Protein AF-A0A9W8AGY9-F1 (afdb_monomer_lite)

Organism: NCBI:txid1520584

Foldseek 3Di:
DVVVVVVLVVLVVVLVVVVPPPDPDPDDDDDDDDDDDDDDDDDPPPDDDPPPDDDDDDPDPFDQDPVRDTPVVVVVVVVVVVVVPPPDDDDDDDDDDDDDPDPPPPQQPDAAEEEEEADLVVLVVVLVVCQVDPCQQVFFEQEADALLLQPPPCVLNVVVDRVSSVVQQVVLVDPPDDPVSHDQQACPDVVLLVVLLSNSRSGSDGSVVLSVSSVVSSHRSNVSSLVNPSSHNYYYYYLLCVPDPVSCVVSVNDPPNYHYHYPPCVCNVVVNCVNPDDDDALVNLVVVLVVLVVVCVVCVVPDDPVRNVVSVQSNLQSVLVNVCVVVVNPDDRDSDDDPPPPPPDD

Sequence (346 aa):
MRERQQQRRDRVEEWETRRRAKRSRNTGVRTHPAIGDAVVSGADDEFLLDPYECDLDSEQQGSIGEDGYSATVRSLLQSLESDTSNQTSFGSPPSTDNPTILDAETEPSRTTVYFASRTHSQLSQLIHEVRKTAYSEHTSVTPLGSRNTLCIHDPVRSLGNIQRINETCLDMQKSGLAANKRCPYFPNDPAALQNFQDHALAEVRDIEDMVQLGRQLHICPYYGSRSTLTESQWVTLPYNLLLQKSARESLGIRLRGNIVIIDEAHNLVDTLSQIYSCTVHLDHVNKAFSQLTAYFQKYKNRLSGGNVIYIRQLLSLLTALRKYLNSGGNRRISLTPSANDTEESS

Structure (mmCIF, N/CA/C/O backbone):
data_AF-A0A9W8AGY9-F1
#
_entry.id   AF-A0A9W8AGY9-F1
#
loop_
_atom_site.group_PDB
_atom_site.id
_atom_site.type_symbol
_atom_site.label_atom_id
_atom_site.label_alt_id
_atom_site.label_comp_id
_atom_site.label_asym_id
_atom_site.label_entity_id
_atom_site.label_seq_id
_atom_site.pdbx_PDB_ins_code
_atom_site.Cartn_x
_atom_site.Cartn_y
_atom_site.Cartn_z
_atom_site.occupancy
_atom_site.B_iso_or_equiv
_atom_site.auth_seq_id
_atom_site.auth_comp_id
_atom_site.auth_asym_id
_atom_site.auth_atom_id
_atom_site.pdbx_PDB_model_num
ATOM 1 N N . MET A 1 1 ? 4.685 9.968 -24.773 1.00 45.34 1 MET A N 1
ATOM 2 C CA . MET A 1 1 ? 4.463 8.559 -25.200 1.00 45.34 1 MET A CA 1
ATOM 3 C C . MET A 1 1 ? 5.344 8.075 -26.359 1.00 45.34 1 MET A C 1
ATOM 5 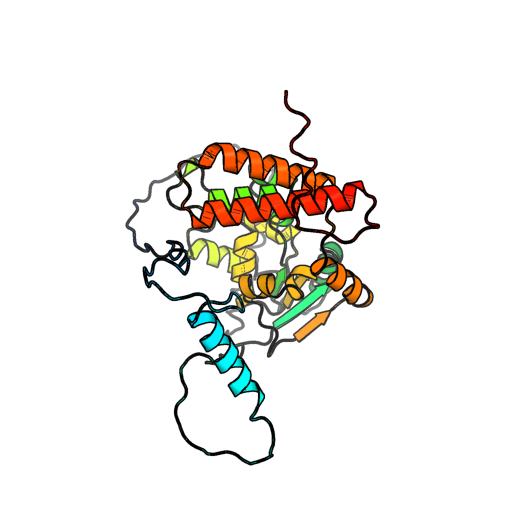O O . MET A 1 1 ? 5.346 6.880 -26.624 1.00 45.34 1 MET A O 1
ATOM 9 N N . ARG A 1 2 ? 6.091 8.937 -27.064 1.00 37.69 2 ARG A N 1
ATOM 10 C CA . ARG A 1 2 ? 6.873 8.570 -28.263 1.00 37.69 2 ARG A CA 1
ATOM 11 C C . ARG A 1 2 ? 8.377 8.641 -27.941 1.00 37.69 2 ARG A C 1
ATOM 13 O O . ARG A 1 2 ? 8.751 9.556 -27.218 1.00 37.69 2 ARG A O 1
ATOM 20 N N . GLU A 1 3 ? 9.236 7.726 -28.377 1.00 39.34 3 GLU A N 1
ATOM 21 C CA . GLU A 1 3 ? 9.005 6.315 -28.743 1.00 39.34 3 GLU A CA 1
ATOM 22 C C . GLU A 1 3 ? 8.961 5.471 -27.452 1.00 39.34 3 GLU A C 1
ATOM 24 O O . GLU A 1 3 ? 9.992 5.137 -26.885 1.00 39.34 3 GLU A O 1
ATOM 29 N N . ARG A 1 4 ? 7.775 5.291 -26.856 1.00 52.50 4 ARG A N 1
ATOM 30 C CA . ARG A 1 4 ? 7.595 4.931 -25.427 1.00 52.50 4 ARG A CA 1
ATOM 31 C C . ARG A 1 4 ? 8.564 5.674 -24.476 1.00 52.50 4 ARG A C 1
ATOM 33 O O . ARG A 1 4 ? 9.138 5.104 -23.563 1.00 52.50 4 ARG A O 1
ATOM 40 N N . GLN A 1 5 ? 8.692 6.985 -24.724 1.00 56.03 5 GLN A N 1
ATOM 41 C CA . GLN A 1 5 ? 9.623 7.941 -24.093 1.00 56.03 5 GLN A CA 1
ATOM 42 C C . GLN A 1 5 ? 11.124 7.654 -24.353 1.00 56.03 5 GLN A C 1
ATOM 44 O O . GLN A 1 5 ? 11.952 8.018 -23.535 1.00 56.03 5 GLN A O 1
ATOM 49 N N . GLN A 1 6 ? 11.482 7.039 -25.486 1.00 45.75 6 GLN A N 1
ATOM 50 C CA . GLN A 1 6 ? 12.828 6.847 -26.077 1.00 45.75 6 GLN A CA 1
ATOM 51 C C . GLN A 1 6 ? 13.920 6.112 -25.259 1.00 45.75 6 GLN A C 1
ATOM 53 O O . GLN A 1 6 ? 14.981 6.667 -25.016 1.00 45.75 6 GLN A O 1
ATOM 58 N N . GLN A 1 7 ? 13.744 4.884 -24.772 1.00 51.25 7 GLN A N 1
ATOM 59 C CA . GLN A 1 7 ? 12.509 4.111 -24.597 1.00 51.25 7 GLN A CA 1
ATOM 60 C C . GLN A 1 7 ? 12.103 4.101 -23.110 1.00 51.25 7 GLN A C 1
ATOM 62 O O . GLN A 1 7 ? 11.868 3.035 -22.540 1.00 51.25 7 GLN A O 1
ATOM 67 N N . ARG A 1 8 ? 12.050 5.304 -22.499 1.00 55.44 8 ARG A N 1
ATOM 68 C CA . ARG A 1 8 ? 12.092 5.611 -21.050 1.00 55.44 8 ARG A CA 1
ATOM 69 C C . ARG A 1 8 ? 13.563 5.641 -20.617 1.00 55.44 8 ARG A C 1
ATOM 71 O O . ARG A 1 8 ? 14.167 4.597 -20.404 1.00 55.44 8 ARG A O 1
ATOM 78 N N . ARG A 1 9 ? 14.181 6.823 -20.765 1.00 44.25 9 ARG A N 1
ATOM 79 C CA . ARG A 1 9 ? 15.199 7.022 -21.825 1.00 44.25 9 ARG A CA 1
ATOM 80 C C . ARG A 1 9 ? 16.413 6.099 -21.749 1.00 44.25 9 ARG A C 1
ATOM 82 O O . ARG A 1 9 ? 17.088 6.048 -20.729 1.00 44.25 9 ARG A O 1
ATOM 89 N N . ASP A 1 10 ? 16.587 5.314 -22.815 1.00 48.69 10 ASP A N 1
ATOM 90 C CA . ASP A 1 10 ? 17.485 4.152 -22.945 1.00 48.69 10 ASP A CA 1
ATOM 91 C C . ASP A 1 10 ? 17.658 3.312 -21.661 1.00 48.69 10 ASP A C 1
ATOM 93 O O . ASP A 1 10 ? 18.726 2.813 -21.306 1.00 48.69 10 ASP A O 1
ATOM 97 N N . ARG A 1 11 ? 16.521 3.135 -20.972 1.00 61.09 11 ARG A N 1
ATOM 98 C CA . ARG A 1 11 ? 16.325 2.469 -19.675 1.00 61.09 11 ARG A CA 1
ATOM 99 C C . ARG A 1 11 ? 17.200 3.062 -18.577 1.00 61.09 11 ARG A C 1
ATOM 101 O O . ARG A 1 11 ? 17.940 2.360 -17.893 1.00 61.09 11 ARG A O 1
ATOM 108 N N . VAL A 1 12 ? 17.051 4.380 -18.431 1.00 41.84 12 VAL A N 1
ATOM 109 C CA . VAL A 1 12 ? 17.848 5.292 -17.593 1.00 41.84 12 VAL A CA 1
ATOM 110 C C . VAL A 1 12 ? 19.334 5.104 -17.893 1.00 41.84 12 VAL A C 1
ATOM 112 O O . VAL A 1 12 ? 20.109 4.643 -17.059 1.00 41.84 12 VAL A O 1
ATOM 115 N N . GLU A 1 13 ? 19.641 5.333 -19.174 1.00 41.16 13 GLU A N 1
ATOM 116 C CA . GLU A 1 13 ? 20.822 4.899 -19.933 1.00 41.16 13 GLU A CA 1
ATOM 117 C C . GLU A 1 13 ? 21.600 3.726 -19.303 1.00 41.16 13 GLU A C 1
ATOM 119 O O . GLU A 1 13 ? 22.680 3.829 -18.704 1.00 41.16 13 GLU A O 1
ATOM 124 N N . GLU A 1 14 ? 20.957 2.567 -19.457 1.00 43.44 14 GLU A N 1
ATOM 125 C CA . GLU A 1 14 ? 21.353 1.245 -18.984 1.00 43.44 14 GLU A CA 1
ATOM 126 C C . GLU A 1 14 ? 21.419 1.101 -17.447 1.00 43.44 14 GLU A C 1
ATOM 128 O O . GLU A 1 14 ? 22.345 0.501 -16.898 1.00 43.44 14 GLU A O 1
ATOM 133 N N . TRP A 1 15 ? 20.427 1.666 -16.749 1.00 39.22 15 TRP A N 1
ATOM 134 C CA . TRP A 1 15 ? 20.362 1.837 -15.290 1.00 39.22 15 TRP A CA 1
ATOM 135 C C . TRP A 1 15 ? 21.698 2.367 -14.739 1.00 39.22 15 TRP A C 1
ATOM 137 O O . TRP A 1 15 ? 22.382 1.768 -13.897 1.00 39.22 15 TRP A O 1
ATOM 147 N N . GLU A 1 16 ? 22.092 3.477 -15.363 1.00 41.12 16 GLU A N 1
ATOM 148 C CA . GLU A 1 16 ? 23.398 4.128 -15.343 1.00 41.12 16 GLU A CA 1
ATOM 149 C C . GLU A 1 16 ? 24.558 3.147 -15.524 1.00 41.12 16 GLU A C 1
ATOM 151 O O . GLU A 1 16 ? 25.423 2.948 -14.659 1.00 41.12 16 GLU A O 1
ATOM 156 N N . THR A 1 17 ? 24.530 2.494 -16.690 1.00 36.91 17 THR A N 1
ATOM 157 C CA . THR A 1 17 ? 25.481 1.462 -17.136 1.00 36.91 17 THR A CA 1
ATOM 158 C C . THR A 1 17 ? 25.782 0.452 -16.026 1.00 36.91 17 THR A C 1
ATOM 160 O O . THR A 1 17 ? 26.928 0.205 -15.631 1.00 36.91 17 THR A O 1
ATOM 163 N N . ARG A 1 18 ? 24.685 -0.087 -15.479 1.00 42.81 18 ARG A N 1
ATOM 164 C CA . ARG A 1 18 ? 24.592 -1.053 -14.380 1.00 42.81 18 ARG A CA 1
ATOM 165 C C . ARG A 1 18 ? 25.375 -0.612 -13.155 1.00 42.81 18 ARG A C 1
ATOM 167 O O . ARG A 1 18 ? 26.221 -1.344 -12.624 1.00 42.81 18 ARG A O 1
ATOM 174 N N . ARG A 1 19 ? 25.051 0.608 -12.711 1.00 32.72 19 ARG A N 1
ATOM 175 C CA . ARG A 1 19 ? 25.610 1.264 -11.522 1.00 32.72 19 ARG A CA 1
ATOM 176 C C . ARG A 1 19 ? 27.141 1.181 -11.548 1.00 32.72 19 ARG A C 1
ATOM 178 O O . ARG A 1 19 ? 27.771 0.598 -10.658 1.00 32.72 19 ARG A O 1
ATOM 185 N N . ARG A 1 20 ? 27.667 1.641 -12.696 1.00 36.75 20 ARG A N 1
ATOM 186 C CA . ARG A 1 20 ? 28.992 1.389 -13.300 1.00 36.75 20 ARG A CA 1
ATOM 187 C C . ARG A 1 20 ? 29.904 0.458 -12.497 1.00 36.75 20 ARG A C 1
ATOM 189 O O . ARG A 1 20 ? 30.718 0.860 -11.667 1.00 36.75 20 ARG A O 1
ATOM 196 N N . ALA A 1 21 ? 29.760 -0.828 -12.821 1.00 40.19 21 ALA A N 1
ATOM 197 C CA . ALA A 1 21 ? 30.593 -1.942 -12.371 1.00 40.19 21 ALA A CA 1
ATOM 198 C C . ALA A 1 21 ? 30.570 -2.247 -10.858 1.00 40.19 21 ALA A C 1
ATOM 200 O O . ALA A 1 21 ? 31.557 -2.755 -10.329 1.00 40.19 21 ALA A O 1
ATOM 201 N N . LYS A 1 22 ? 29.444 -2.011 -10.158 1.00 37.94 22 LYS A N 1
ATOM 202 C CA . LYS A 1 22 ? 29.164 -2.544 -8.797 1.00 37.94 22 LYS A CA 1
ATOM 203 C C . LYS A 1 22 ? 30.274 -2.295 -7.751 1.00 37.94 22 LYS A C 1
ATOM 205 O O . LYS A 1 22 ? 30.419 -3.086 -6.820 1.00 37.94 22 LYS A O 1
ATOM 210 N N . ARG A 1 23 ? 31.021 -1.188 -7.868 1.00 33.22 23 ARG A N 1
ATOM 211 C CA . ARG A 1 23 ? 32.374 -1.004 -7.297 1.00 33.22 23 ARG A CA 1
ATOM 212 C C . ARG A 1 23 ? 33.405 -1.904 -7.996 1.00 33.22 23 ARG A C 1
ATOM 214 O O . ARG A 1 23 ? 33.639 -3.047 -7.601 1.00 33.22 23 ARG A O 1
ATOM 221 N N . SER A 1 24 ? 34.125 -1.346 -8.964 1.00 31.64 24 SER A N 1
ATOM 222 C CA . SER A 1 24 ? 35.402 -1.938 -9.361 1.00 31.64 24 SER A CA 1
ATOM 223 C C . SER A 1 24 ? 36.407 -1.729 -8.220 1.00 31.64 24 SER A C 1
ATOM 225 O O . SER A 1 24 ? 36.839 -0.604 -7.987 1.00 31.64 24 SER A O 1
ATOM 227 N N . ARG A 1 25 ? 36.769 -2.824 -7.528 1.00 39.56 25 ARG A N 1
ATOM 228 C CA . ARG A 1 25 ? 37.661 -2.916 -6.344 1.00 39.56 25 ARG A CA 1
ATOM 229 C C . ARG A 1 25 ? 37.036 -2.445 -5.016 1.00 39.56 25 ARG A C 1
ATOM 231 O O . ARG A 1 25 ? 36.618 -1.306 -4.854 1.00 39.56 25 ARG A O 1
ATOM 238 N N . ASN A 1 26 ? 37.055 -3.317 -4.003 1.00 41.97 26 ASN A N 1
ATOM 239 C CA . ASN A 1 26 ? 36.536 -3.059 -2.647 1.00 41.97 26 ASN A CA 1
ATOM 240 C C . ASN A 1 26 ? 37.528 -2.262 -1.757 1.00 41.97 26 ASN A C 1
ATOM 242 O O . ASN A 1 26 ? 37.631 -2.509 -0.558 1.00 41.97 26 ASN A O 1
ATOM 246 N N . THR A 1 27 ? 38.318 -1.362 -2.351 1.00 45.88 27 THR A N 1
ATOM 247 C CA . THR A 1 27 ? 39.518 -0.755 -1.746 1.00 45.88 27 THR A CA 1
ATOM 248 C C . THR A 1 27 ? 39.588 0.747 -2.023 1.00 45.88 27 THR A C 1
ATOM 250 O O . THR A 1 27 ? 39.667 1.124 -3.190 1.00 45.88 27 THR A O 1
ATOM 253 N N . GLY A 1 28 ? 39.669 1.586 -0.980 1.00 43.72 28 GLY A N 1
ATOM 254 C CA . GLY A 1 28 ? 40.150 2.970 -1.141 1.00 43.72 28 GLY A CA 1
ATOM 255 C C . GLY A 1 28 ? 39.414 4.088 -0.392 1.00 43.72 28 GLY A C 1
ATOM 256 O O . GLY A 1 28 ? 38.937 5.004 -1.042 1.00 43.72 28 GLY A O 1
ATOM 257 N N . VAL A 1 29 ? 39.455 4.068 0.949 1.00 40.50 29 VAL A N 1
ATOM 258 C CA . VAL A 1 29 ? 39.377 5.261 1.838 1.00 40.50 29 VAL A CA 1
ATOM 259 C C . VAL A 1 29 ? 38.027 6.020 1.938 1.00 40.50 29 VAL A C 1
ATOM 261 O O . VAL A 1 29 ? 37.259 6.162 0.997 1.00 40.50 29 VAL A O 1
ATOM 264 N N . ARG A 1 30 ? 37.728 6.496 3.159 1.00 45.88 30 ARG A N 1
ATOM 265 C CA . ARG A 1 30 ? 36.576 7.346 3.524 1.00 45.88 30 ARG A CA 1
ATOM 266 C C . ARG A 1 30 ? 36.887 8.833 3.312 1.00 45.88 30 ARG A C 1
ATOM 268 O O . ARG A 1 30 ? 37.948 9.246 3.766 1.00 45.88 30 ARG A O 1
ATOM 275 N N . THR A 1 31 ? 35.891 9.631 2.914 1.00 32.81 31 THR A N 1
ATOM 276 C CA . THR A 1 31 ? 35.682 11.016 3.409 1.00 32.81 31 THR A CA 1
ATOM 277 C C . THR A 1 31 ? 34.251 11.514 3.129 1.00 32.81 31 THR A C 1
ATOM 279 O O . THR A 1 31 ? 33.724 11.314 2.041 1.00 32.81 31 THR A O 1
ATOM 282 N N . HIS A 1 32 ? 33.638 12.185 4.113 1.00 38.16 32 HIS A N 1
ATOM 283 C CA . HIS A 1 32 ? 32.569 13.191 3.925 1.00 38.16 32 HIS A CA 1
ATOM 284 C C . HIS A 1 32 ? 33.252 14.554 3.618 1.00 38.16 32 HIS A C 1
ATOM 286 O O . HIS A 1 32 ? 34.419 14.686 4.003 1.00 38.16 32 HIS A O 1
ATOM 292 N N . PRO A 1 33 ? 32.634 15.547 2.934 1.00 40.22 33 PRO A N 1
ATOM 293 C CA . PRO A 1 33 ? 31.452 16.310 3.394 1.00 40.22 33 PRO A CA 1
ATOM 294 C C . PRO A 1 33 ? 30.400 16.471 2.253 1.00 40.22 33 PRO A C 1
ATOM 296 O O . PRO A 1 33 ? 30.472 15.716 1.291 1.00 40.22 33 PRO A O 1
ATOM 299 N N . ALA A 1 34 ? 29.371 17.335 2.260 1.00 27.28 34 ALA A N 1
ATOM 300 C CA . ALA A 1 34 ? 28.911 18.389 3.184 1.00 27.28 34 ALA A CA 1
ATOM 301 C C . ALA A 1 34 ? 27.356 18.483 3.185 1.00 27.28 34 ALA A C 1
ATOM 303 O O . ALA A 1 34 ? 26.687 17.588 2.674 1.00 27.28 34 ALA A O 1
ATOM 304 N N . ILE A 1 35 ? 26.790 19.577 3.716 1.00 29.73 35 ILE A N 1
ATOM 305 C CA . ILE A 1 35 ? 25.408 20.051 3.479 1.00 29.73 35 ILE A CA 1
ATOM 306 C C . ILE A 1 35 ? 25.506 21.527 3.058 1.00 29.73 35 ILE A C 1
ATOM 308 O O . ILE A 1 35 ? 26.331 22.251 3.614 1.00 29.73 35 ILE A O 1
ATOM 312 N N . GLY A 1 36 ? 24.702 21.959 2.082 1.00 26.95 36 GLY A N 1
ATOM 313 C CA . GLY A 1 36 ? 24.577 23.363 1.674 1.00 26.95 36 GLY A CA 1
ATOM 314 C C . GLY A 1 36 ? 23.162 23.882 1.929 1.00 26.95 36 GLY A C 1
ATOM 315 O O . GLY A 1 36 ? 22.196 23.189 1.615 1.00 26.95 36 GLY A O 1
ATOM 316 N N . ASP A 1 37 ? 23.053 25.078 2.505 1.00 29.95 37 ASP A N 1
ATOM 317 C CA . ASP A 1 37 ? 21.773 25.730 2.795 1.00 29.95 37 ASP A CA 1
ATOM 318 C C . ASP A 1 37 ? 21.079 26.236 1.522 1.00 29.95 37 ASP A C 1
ATOM 320 O O . ASP A 1 37 ? 21.718 26.787 0.623 1.00 29.95 37 ASP A O 1
ATOM 324 N N . ALA A 1 38 ? 19.749 26.126 1.489 1.00 28.34 38 ALA A N 1
ATOM 325 C CA . ALA A 1 38 ? 18.894 26.788 0.508 1.00 28.34 38 ALA A CA 1
ATOM 326 C C . ALA A 1 38 ? 17.749 27.512 1.231 1.00 28.34 38 ALA A C 1
ATOM 328 O O . ALA A 1 38 ? 17.073 26.943 2.090 1.00 28.34 38 ALA A O 1
ATOM 329 N N . VAL A 1 39 ? 17.565 28.791 0.901 1.00 25.08 39 VAL A N 1
ATOM 330 C CA . VAL A 1 39 ? 16.610 29.692 1.561 1.00 25.08 39 VAL A CA 1
ATOM 331 C C . VAL A 1 39 ? 15.188 29.421 1.069 1.00 25.08 39 VAL A C 1
ATOM 333 O O . VAL A 1 39 ? 14.954 29.262 -0.126 1.00 25.08 39 VAL A O 1
ATOM 336 N N . VAL A 1 40 ? 14.231 29.401 1.999 1.00 28.83 40 VAL A N 1
ATOM 337 C CA . VAL A 1 40 ? 12.802 29.240 1.701 1.00 28.83 40 VAL A CA 1
ATOM 338 C C . VAL A 1 40 ? 12.196 30.565 1.237 1.00 28.83 40 VAL A C 1
ATOM 340 O O . VAL A 1 40 ? 12.258 31.565 1.948 1.00 28.83 40 VAL A O 1
ATOM 343 N N . SER A 1 41 ? 11.509 30.527 0.100 1.00 25.52 41 SER A N 1
ATOM 344 C CA . SER A 1 41 ? 10.434 31.456 -0.263 1.00 25.52 41 SER A CA 1
ATOM 345 C C . SER A 1 41 ? 9.185 30.619 -0.517 1.00 25.52 41 SER A C 1
ATOM 347 O O . SER A 1 41 ? 9.262 29.646 -1.265 1.00 25.52 41 SER A O 1
ATOM 349 N N . GLY A 1 42 ? 8.082 30.938 0.155 1.00 26.50 42 GLY A N 1
ATOM 350 C CA . GLY A 1 42 ? 6.921 30.052 0.238 1.00 26.50 42 GLY A CA 1
ATOM 351 C C . GLY A 1 42 ? 5.724 30.488 -0.600 1.00 26.50 42 GLY A C 1
ATOM 352 O O . GLY A 1 42 ? 5.674 31.609 -1.101 1.00 26.50 42 GLY A O 1
ATOM 353 N N . ALA A 1 43 ? 4.750 29.587 -0.648 1.00 29.14 43 ALA A N 1
ATOM 354 C CA . ALA A 1 43 ? 3.318 29.842 -0.749 1.00 29.14 43 ALA A CA 1
ATOM 355 C C . ALA A 1 43 ? 2.589 28.609 -0.156 1.00 29.14 43 ALA A C 1
ATOM 357 O O . ALA A 1 43 ? 3.245 27.720 0.395 1.00 29.14 43 ALA A O 1
ATOM 358 N N . ASP A 1 44 ? 1.266 28.573 -0.303 1.00 29.91 44 ASP A N 1
ATOM 359 C CA . ASP A 1 44 ? 0.397 27.399 -0.128 1.00 29.91 44 ASP A CA 1
ATOM 360 C C . ASP A 1 44 ? -0.024 27.076 1.322 1.00 29.91 44 ASP A C 1
ATOM 362 O O . ASP A 1 44 ? 0.290 26.032 1.897 1.00 29.91 44 ASP A O 1
ATOM 366 N N . ASP A 1 45 ? -0.878 27.951 1.870 1.00 32.53 45 ASP A N 1
ATOM 367 C CA . ASP A 1 45 ? -1.758 27.704 3.031 1.00 32.53 45 ASP A CA 1
ATOM 368 C C . ASP A 1 45 ? -2.877 26.660 2.738 1.00 32.53 45 ASP A C 1
ATOM 370 O O . ASP A 1 45 ? -3.956 26.684 3.330 1.00 32.53 45 ASP A O 1
ATOM 374 N N . GLU A 1 46 ? -2.648 25.714 1.822 1.00 36.28 46 GLU A N 1
ATOM 375 C CA . GLU A 1 46 ? -3.668 24.817 1.248 1.00 36.28 46 GLU A CA 1
ATOM 376 C C . GLU A 1 46 ? -3.854 23.502 2.038 1.00 36.28 46 GLU A C 1
ATOM 378 O O . GLU A 1 46 ? -4.133 22.448 1.474 1.00 36.28 46 GLU A O 1
ATOM 383 N N . PHE A 1 47 ? -3.666 23.523 3.364 1.00 33.75 47 PHE A N 1
ATOM 384 C CA . PHE A 1 47 ? -3.968 22.358 4.216 1.00 33.75 47 PHE A CA 1
ATOM 385 C C . PHE A 1 47 ? -4.375 22.725 5.653 1.00 33.75 47 PHE A C 1
ATOM 387 O O . PHE A 1 47 ? -3.926 22.126 6.638 1.00 33.75 47 PHE A O 1
ATOM 394 N N . LEU A 1 48 ? -5.275 23.702 5.783 1.00 32.53 48 LEU A N 1
ATOM 395 C CA . LEU A 1 48 ? -6.175 23.746 6.934 1.00 32.53 48 LEU A CA 1
ATOM 396 C C . LEU A 1 48 ? -7.260 22.678 6.743 1.00 32.53 48 LEU A C 1
ATOM 398 O O . LEU A 1 48 ? -7.799 22.523 5.654 1.00 32.53 48 LEU A O 1
ATOM 402 N N . LEU A 1 49 ? -7.564 21.928 7.804 1.00 34.47 49 LEU A N 1
ATOM 403 C CA . LEU A 1 49 ? -8.781 21.118 7.830 1.00 34.47 49 LEU A CA 1
ATOM 404 C C . LEU A 1 49 ? -9.976 22.070 7.826 1.00 34.47 49 LEU A C 1
ATOM 406 O O . LEU A 1 49 ? -9.977 23.020 8.616 1.00 34.47 49 LEU A O 1
ATOM 410 N N . ASP A 1 50 ? -10.981 21.782 6.999 1.00 33.12 50 ASP A N 1
ATOM 411 C CA . ASP A 1 50 ? -12.254 22.496 7.052 1.00 33.12 50 ASP A CA 1
ATOM 412 C C . ASP A 1 50 ? -12.781 22.510 8.497 1.00 33.12 50 ASP A C 1
ATOM 414 O O . ASP A 1 50 ? -12.688 21.488 9.199 1.00 33.12 50 ASP A O 1
ATOM 418 N N . PRO A 1 51 ? -13.315 23.647 8.980 1.00 31.55 51 PRO A N 1
ATOM 419 C CA . PRO A 1 51 ? -14.019 23.682 10.248 1.00 31.55 51 PRO A CA 1
ATOM 420 C C . PRO A 1 51 ? -15.079 22.584 10.262 1.00 31.55 51 PRO A C 1
ATOM 422 O O . PRO A 1 51 ? -15.896 22.481 9.351 1.00 31.55 51 PRO A O 1
ATOM 425 N N . TYR A 1 52 ? -15.058 21.749 11.298 1.00 43.78 52 TYR A N 1
ATOM 426 C CA . TYR A 1 52 ? -16.102 20.756 11.504 1.00 43.78 52 TYR A CA 1
ATOM 427 C C . TYR A 1 52 ? -17.406 21.497 11.807 1.00 43.78 52 TYR A C 1
ATOM 429 O O . TYR A 1 52 ? -17.631 21.911 12.948 1.00 43.78 52 TYR A O 1
ATOM 437 N N . GLU A 1 53 ? -18.229 21.692 10.777 1.00 33.03 53 GLU A N 1
ATOM 438 C CA . GLU A 1 53 ? -19.584 22.216 10.900 1.00 33.03 53 GLU A CA 1
ATOM 439 C C . GLU A 1 53 ? -20.436 21.183 11.646 1.00 33.03 53 GLU A C 1
ATOM 441 O O . GLU A 1 53 ? -21.113 20.332 11.073 1.00 33.03 53 GLU A O 1
ATOM 446 N N . CYS A 1 54 ? -20.382 21.254 12.977 1.00 34.53 54 CYS A N 1
ATOM 447 C CA . CYS A 1 54 ? -21.526 20.867 13.779 1.00 34.53 54 CYS A CA 1
ATOM 448 C C . CYS A 1 54 ? -22.695 21.750 13.345 1.00 34.53 54 CYS A C 1
ATOM 450 O O . CYS A 1 54 ? -22.716 22.940 13.669 1.00 34.53 54 CYS A O 1
ATOM 452 N N . ASP A 1 55 ? -23.705 21.146 12.726 1.00 46.66 55 ASP A N 1
ATOM 453 C CA . ASP A 1 55 ? -25.066 21.637 12.896 1.00 46.66 55 ASP A CA 1
ATOM 454 C C . ASP A 1 55 ? -25.323 21.904 14.391 1.00 46.66 55 ASP A C 1
ATOM 456 O O . ASP A 1 55 ? -24.873 21.139 15.254 1.00 46.66 55 ASP A O 1
ATOM 460 N N . LEU A 1 56 ? -26.118 22.944 14.666 1.00 38.56 56 LEU A N 1
ATOM 461 C CA . LEU A 1 56 ? -26.504 23.458 15.991 1.00 38.56 56 LEU A CA 1
ATOM 462 C C . LEU A 1 56 ? -25.537 24.473 16.633 1.00 38.56 56 LEU A C 1
ATOM 464 O O . LEU A 1 56 ? -24.907 24.196 17.648 1.00 38.56 56 LEU A O 1
ATOM 468 N N . ASP A 1 57 ? -25.593 25.707 16.128 1.00 36.69 57 ASP A N 1
ATOM 469 C CA . ASP A 1 57 ? -25.903 26.874 16.973 1.00 36.69 57 ASP A CA 1
ATOM 470 C C . ASP A 1 57 ? -26.859 27.814 16.209 1.00 36.69 57 ASP A C 1
ATOM 472 O O . ASP A 1 57 ? -26.479 28.833 15.636 1.00 36.69 57 ASP A O 1
ATOM 476 N N . SER A 1 58 ? -28.143 27.443 16.173 1.00 32.97 58 SER A N 1
ATOM 477 C CA . SER A 1 58 ? -29.229 28.377 15.855 1.00 32.97 58 SER A CA 1
ATOM 478 C C . SER A 1 58 ? -30.231 28.392 17.005 1.00 32.97 58 SER A C 1
ATOM 480 O O . SER A 1 58 ? -30.975 27.437 17.232 1.00 32.97 58 SER A O 1
ATOM 482 N N . GLU A 1 59 ? -30.242 29.495 17.754 1.00 37.28 59 GLU A N 1
ATOM 483 C CA . GLU A 1 59 ? -31.235 29.762 18.793 1.00 37.28 59 GLU A CA 1
ATOM 484 C C . GLU A 1 59 ? -32.602 30.044 18.147 1.00 37.28 59 GLU A C 1
ATOM 486 O O . GLU A 1 59 ? -33.020 31.190 17.989 1.00 37.28 59 GLU A O 1
ATOM 491 N N . GLN A 1 60 ? -33.322 28.988 17.760 1.00 35.50 60 GLN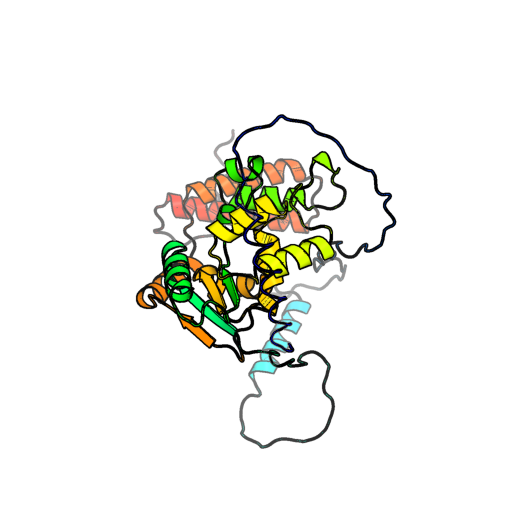 A N 1
ATOM 492 C CA . GLN A 1 60 ? -34.746 29.078 17.447 1.00 35.50 60 GLN A CA 1
ATOM 493 C C . GLN A 1 60 ? -35.568 28.191 18.375 1.00 35.50 60 GLN A C 1
ATOM 495 O O . GLN A 1 60 ? -35.442 26.969 18.428 1.00 35.50 60 GLN A O 1
ATOM 500 N N . GLN A 1 61 ? -36.443 28.864 19.116 1.00 39.78 61 GLN A N 1
ATOM 501 C CA . GLN A 1 61 ? -37.312 28.316 20.145 1.00 39.78 61 GLN A CA 1
ATOM 502 C C . GLN A 1 61 ? -38.497 27.568 19.498 1.00 39.78 61 GLN A C 1
ATOM 504 O O . GLN A 1 61 ? -39.629 28.042 19.489 1.00 39.78 61 GLN A O 1
ATOM 509 N N . GLY A 1 62 ? -38.218 26.409 18.894 1.00 39.84 62 GLY A N 1
ATOM 510 C CA . GLY A 1 62 ? -39.213 25.547 18.249 1.00 39.84 62 GLY A CA 1
ATOM 511 C C . GLY A 1 62 ? -39.835 24.542 19.221 1.00 39.84 62 GLY A C 1
ATOM 512 O O . GLY A 1 62 ? -39.119 23.824 19.918 1.00 39.84 62 GLY A O 1
ATOM 513 N N . SER A 1 63 ? -41.166 24.458 19.258 1.00 40.84 63 SER A N 1
ATOM 514 C CA . SER A 1 63 ? -41.877 23.487 20.095 1.00 40.84 63 SER A CA 1
ATOM 515 C C . SER A 1 63 ? -41.655 22.045 19.620 1.00 40.84 63 SER A C 1
ATOM 517 O O . SER A 1 63 ? -41.802 21.714 18.441 1.00 40.84 63 SER A O 1
ATOM 519 N N . ILE A 1 64 ? -41.328 21.164 20.565 1.00 43.66 64 ILE A N 1
ATOM 520 C CA . ILE A 1 64 ? -41.299 19.714 20.351 1.00 43.66 64 ILE A CA 1
ATOM 521 C C . ILE A 1 64 ? -42.752 19.214 20.395 1.00 43.66 64 ILE A C 1
ATOM 523 O O . ILE A 1 64 ? -43.470 19.507 21.350 1.00 43.66 64 ILE A O 1
ATOM 527 N N . GLY A 1 65 ? -43.193 18.498 19.357 1.00 49.88 65 GLY A N 1
ATOM 528 C CA . GLY A 1 65 ? -44.507 17.836 19.322 1.00 49.88 65 GLY A CA 1
ATOM 529 C C . GLY A 1 65 ? -44.527 16.528 20.122 1.00 49.88 65 GLY A C 1
ATOM 530 O O . GLY A 1 65 ? -43.473 16.027 20.512 1.00 49.88 65 GLY A O 1
ATOM 531 N N . GLU A 1 66 ? -45.715 15.963 20.363 1.00 46.34 66 GLU A N 1
ATOM 532 C CA . GLU A 1 66 ? -45.922 14.763 21.207 1.00 46.34 66 GLU A CA 1
ATOM 533 C C . GLU A 1 66 ? -45.132 13.516 20.756 1.00 46.34 66 GLU A C 1
ATOM 535 O O . GLU A 1 66 ? -44.854 12.625 21.553 1.00 46.34 66 GLU A O 1
ATOM 540 N N . ASP A 1 67 ? -44.731 13.481 19.488 1.00 51.16 67 ASP A N 1
ATOM 541 C CA . ASP A 1 67 ? -43.907 12.474 18.817 1.00 51.16 67 ASP A CA 1
ATOM 542 C C . ASP A 1 67 ? -42.384 12.643 19.040 1.00 51.16 67 ASP A C 1
ATOM 544 O O . ASP A 1 67 ? -41.598 11.804 18.607 1.00 51.16 67 ASP A O 1
ATOM 548 N N . GLY A 1 68 ? -41.940 13.701 19.728 1.00 48.56 68 GLY A N 1
ATOM 549 C CA . GLY A 1 68 ? -40.552 13.874 20.186 1.00 48.56 68 GLY A CA 1
ATOM 550 C C . GLY A 1 68 ? -39.551 14.418 19.156 1.00 48.56 68 GLY A C 1
ATOM 551 O O . GLY A 1 68 ? -38.406 14.697 19.513 1.00 48.56 68 GLY A O 1
ATOM 552 N N . TYR A 1 69 ? -39.959 14.619 17.900 1.00 61.94 69 TYR A N 1
ATOM 553 C CA . TYR A 1 69 ? -39.105 15.171 16.839 1.00 61.94 69 TYR A CA 1
ATOM 554 C C . TYR A 1 69 ? -39.212 16.702 16.713 1.00 61.94 69 TYR A C 1
ATOM 556 O O . TYR A 1 69 ? -40.240 17.307 17.036 1.00 61.94 69 TYR A O 1
ATOM 564 N N . SER A 1 70 ? -38.149 17.346 16.214 1.00 63.56 70 SER A N 1
ATOM 565 C CA . SER A 1 70 ? -38.149 18.781 15.896 1.00 63.56 70 SER A CA 1
ATOM 566 C C . SER A 1 70 ? -38.830 19.063 14.550 1.00 63.56 70 SER A C 1
ATOM 568 O O . SER A 1 70 ? -38.920 18.190 13.683 1.00 63.56 70 SER A O 1
ATOM 570 N N . ALA A 1 71 ? -39.295 20.300 14.347 1.00 57.50 71 ALA A N 1
ATOM 571 C CA . ALA A 1 71 ? -39.952 20.709 13.101 1.00 57.50 71 ALA A CA 1
ATOM 572 C C . ALA A 1 71 ? -39.062 20.498 11.857 1.00 57.50 71 ALA A C 1
ATOM 574 O O . ALA A 1 71 ? -39.547 20.041 10.823 1.00 57.50 71 ALA A O 1
ATOM 575 N N . THR A 1 72 ? -37.754 20.742 11.979 1.00 58.62 72 THR A N 1
ATOM 576 C CA . THR A 1 72 ? -36.766 20.522 10.911 1.00 58.62 72 THR A CA 1
ATOM 577 C C . THR A 1 72 ? -36.658 19.045 10.525 1.00 58.62 72 THR A C 1
ATOM 579 O O . THR A 1 72 ? -36.622 18.720 9.341 1.00 58.62 72 THR A O 1
ATOM 582 N N . VAL A 1 73 ? -36.681 18.136 11.509 1.00 57.59 73 VAL A N 1
ATOM 583 C CA . VAL A 1 73 ? -36.645 16.683 11.264 1.00 57.59 73 VAL A CA 1
ATOM 584 C C . VAL A 1 73 ? -37.939 16.198 10.602 1.00 57.59 73 VAL A C 1
ATOM 586 O O . VAL A 1 73 ? -37.867 15.373 9.694 1.00 57.59 73 VAL A O 1
ATOM 589 N N . ARG A 1 74 ? -39.109 16.748 10.966 1.00 61.72 74 ARG A N 1
ATOM 590 C CA . ARG A 1 74 ? -40.371 16.438 10.261 1.00 61.72 74 ARG A CA 1
ATOM 591 C C . ARG A 1 74 ? -40.343 16.889 8.797 1.00 61.72 74 ARG A C 1
ATOM 593 O O . ARG A 1 74 ? -40.742 16.118 7.935 1.00 61.72 74 ARG A O 1
ATOM 600 N N . SER A 1 75 ? -39.816 18.083 8.511 1.00 60.34 75 SER A N 1
ATOM 601 C CA . SER A 1 75 ? -39.651 18.583 7.133 1.00 60.34 75 SER A CA 1
ATOM 602 C C . SER A 1 75 ? -38.754 17.668 6.285 1.00 60.34 75 SER A C 1
ATOM 604 O O . SER A 1 75 ? -39.074 17.347 5.139 1.00 60.34 75 SER A O 1
ATOM 606 N N . LEU A 1 76 ? -37.653 17.181 6.870 1.00 56.34 76 LEU A N 1
ATOM 607 C CA . LEU A 1 76 ? -36.724 16.279 6.189 1.00 56.34 76 LEU A CA 1
ATOM 608 C C . LEU A 1 76 ? -37.347 14.897 5.918 1.00 56.34 76 LEU A C 1
ATOM 610 O O . LEU A 1 76 ? -37.205 14.370 4.817 1.00 56.34 76 LEU A O 1
ATOM 614 N N . LEU A 1 77 ? -38.084 14.338 6.886 1.00 62.09 77 LEU A N 1
ATOM 615 C CA . LEU A 1 77 ? -38.830 13.085 6.708 1.00 62.09 77 LEU A CA 1
ATOM 616 C C . LEU A 1 77 ? -39.909 13.217 5.624 1.00 62.09 77 LEU A C 1
ATOM 618 O O . LEU A 1 77 ? -39.990 12.370 4.740 1.00 62.09 77 LEU A O 1
ATOM 622 N N . GLN A 1 78 ? -40.669 14.314 5.629 1.00 60.84 78 GLN A N 1
ATOM 623 C CA . GLN A 1 78 ? -41.706 14.573 4.630 1.00 60.84 78 GLN A CA 1
ATOM 624 C C . GLN A 1 78 ? -41.130 14.756 3.213 1.00 60.84 78 GLN A C 1
ATOM 626 O O . GLN A 1 78 ? -41.751 14.333 2.240 1.00 60.84 78 GLN A O 1
ATOM 631 N N . SER A 1 79 ? -39.923 15.321 3.095 1.00 60.47 79 SER A N 1
ATOM 632 C CA . SER A 1 79 ? -39.205 15.443 1.816 1.00 60.47 79 SER A CA 1
ATOM 633 C C . SER A 1 79 ? -38.768 14.071 1.271 1.00 60.47 79 SER A C 1
ATOM 635 O O . SER A 1 79 ? -38.924 13.789 0.082 1.00 60.47 79 SER A O 1
ATOM 637 N N . LEU A 1 80 ? -38.295 13.177 2.147 1.00 47.72 80 LEU A N 1
ATOM 638 C CA . LEU A 1 80 ? -37.923 11.800 1.791 1.00 47.72 80 LEU A CA 1
ATOM 639 C C . LEU A 1 80 ? -39.142 10.930 1.419 1.00 47.72 80 LEU A C 1
ATOM 641 O O . LEU A 1 80 ? -39.046 10.056 0.555 1.00 47.72 80 LEU A O 1
ATOM 645 N N . GLU A 1 81 ? -40.304 11.179 2.026 1.00 42.34 81 GLU A N 1
ATOM 646 C CA . GLU A 1 81 ? -41.563 10.521 1.654 1.00 42.34 81 GLU A CA 1
ATOM 647 C C . GLU A 1 81 ? -42.092 11.003 0.290 1.00 42.34 81 GLU A C 1
ATOM 649 O O . GLU A 1 81 ? -42.607 10.192 -0.482 1.00 42.34 81 GLU A O 1
ATOM 654 N N . SER A 1 82 ? -41.898 12.276 -0.083 1.00 47.09 82 SER A N 1
ATOM 655 C CA . SER A 1 82 ? -42.269 12.742 -1.430 1.00 47.09 82 SER A CA 1
ATOM 656 C C . SER A 1 82 ? -41.456 12.082 -2.554 1.00 47.09 82 SER A C 1
ATOM 658 O O . SER A 1 82 ? -42.044 11.692 -3.567 1.00 47.09 82 SER A O 1
ATOM 660 N N . ASP A 1 83 ? -40.151 11.860 -2.364 1.00 43.75 83 ASP A N 1
ATOM 661 C CA . ASP A 1 83 ? -39.271 11.276 -3.393 1.00 43.75 83 ASP A CA 1
ATOM 662 C C . ASP A 1 83 ? -39.541 9.785 -3.671 1.00 43.75 83 ASP A C 1
ATOM 664 O O . ASP A 1 83 ? -39.194 9.269 -4.735 1.00 43.75 83 ASP A O 1
ATOM 668 N N . THR A 1 84 ? -40.201 9.075 -2.751 1.00 38.62 84 THR A N 1
ATOM 669 C CA . THR A 1 84 ? -40.493 7.635 -2.901 1.00 38.62 84 THR A CA 1
ATOM 670 C C . THR A 1 84 ? -41.821 7.331 -3.604 1.00 38.62 84 THR A C 1
ATOM 672 O O . THR A 1 84 ? -42.103 6.171 -3.904 1.00 38.62 84 THR A O 1
ATOM 675 N N . SER A 1 85 ? -42.622 8.352 -3.931 1.00 32.97 85 SER A N 1
ATOM 676 C CA . SER A 1 85 ? -43.980 8.181 -4.479 1.00 32.97 85 SER A CA 1
ATOM 677 C C . SER A 1 85 ? -44.103 8.289 -6.011 1.00 32.97 85 SER A C 1
ATOM 679 O O . SER A 1 85 ? -45.121 7.879 -6.566 1.00 32.97 85 SER A O 1
ATOM 681 N N . ASN A 1 86 ? -43.066 8.762 -6.719 1.00 37.59 86 ASN A N 1
ATOM 682 C CA . ASN A 1 86 ? -43.112 9.070 -8.162 1.00 37.59 86 ASN A CA 1
ATOM 683 C C . ASN A 1 86 ? -42.253 8.148 -9.061 1.00 37.59 86 ASN A C 1
ATOM 685 O O . ASN A 1 86 ? -41.698 8.587 -10.067 1.00 37.59 86 ASN A O 1
ATOM 689 N N . GLN A 1 87 ? -42.181 6.844 -8.761 1.00 38.12 87 GLN A N 1
ATOM 690 C CA . GLN A 1 87 ? -41.666 5.836 -9.707 1.00 38.12 87 GLN A CA 1
ATOM 691 C C . GLN A 1 87 ? -42.755 4.878 -10.207 1.00 38.12 87 GLN A C 1
ATOM 693 O O . GLN A 1 87 ? -42.771 3.696 -9.874 1.00 38.12 87 GLN A O 1
ATOM 698 N N . THR A 1 88 ? -43.621 5.369 -11.100 1.00 32.31 88 THR A N 1
ATOM 699 C CA . THR A 1 88 ? -44.241 4.517 -12.130 1.00 32.31 88 THR A CA 1
ATOM 700 C C . THR A 1 88 ? -44.314 5.246 -13.479 1.00 32.31 88 THR A C 1
ATOM 702 O O . THR A 1 88 ? -44.599 6.437 -13.532 1.00 32.31 88 THR A O 1
ATOM 705 N N . SER A 1 89 ? -44.108 4.482 -14.560 1.00 26.77 89 SER A N 1
ATOM 706 C CA . SER A 1 89 ? -44.268 4.814 -15.991 1.00 26.77 89 SER A CA 1
ATOM 707 C C . SER A 1 89 ? -43.001 5.041 -16.834 1.00 26.77 89 SER A C 1
ATOM 709 O O . SER A 1 89 ? -42.173 5.913 -16.599 1.00 26.77 89 SER A O 1
ATOM 711 N N . PHE A 1 90 ? -42.946 4.241 -17.901 1.00 29.05 90 PHE A N 1
ATOM 712 C CA . PHE A 1 90 ? -42.076 4.304 -19.080 1.00 29.05 90 PHE A CA 1
ATOM 713 C C . PHE A 1 90 ? -42.248 5.623 -19.870 1.00 29.05 90 PHE A C 1
ATOM 715 O O . PHE A 1 90 ? -43.372 6.112 -19.988 1.00 29.05 90 PHE A O 1
ATOM 722 N N . GLY A 1 91 ? -41.185 6.124 -20.516 1.00 26.28 91 GLY A N 1
ATOM 723 C CA . GLY A 1 91 ? -41.266 7.218 -21.502 1.00 26.28 91 GLY A CA 1
ATOM 724 C C . GLY A 1 91 ? -39.899 7.733 -21.989 1.00 26.28 91 GLY A C 1
ATOM 725 O O . GLY A 1 91 ? -38.983 7.900 -21.193 1.00 26.28 91 GLY A O 1
ATOM 726 N N . SER A 1 92 ? -39.748 7.948 -23.301 1.00 26.16 92 SER A N 1
ATOM 727 C CA . SER A 1 92 ? -38.500 8.364 -23.982 1.00 26.16 92 SER A CA 1
ATOM 728 C C . SER A 1 92 ? -38.140 9.863 -23.782 1.00 26.16 92 SER A C 1
ATOM 730 O O . SER A 1 92 ? -38.968 10.614 -23.269 1.00 26.16 92 SER A O 1
ATOM 732 N N . PRO A 1 93 ? -36.912 10.319 -24.126 1.00 35.44 93 PRO A N 1
ATOM 733 C CA . PRO A 1 93 ? -36.283 11.466 -23.460 1.00 35.44 93 PRO A CA 1
ATOM 734 C C . PRO A 1 93 ? -36.556 12.834 -24.114 1.00 35.44 93 PRO A C 1
ATOM 736 O O . PRO A 1 93 ? -36.733 12.905 -25.333 1.00 35.44 93 PRO A O 1
ATOM 739 N N . PRO A 1 94 ? -36.468 13.938 -23.346 1.00 28.00 94 PRO A N 1
ATOM 740 C CA . PRO A 1 94 ? -36.253 15.274 -23.886 1.00 28.00 94 PRO A CA 1
ATOM 741 C C . PRO A 1 94 ? -34.759 15.531 -24.149 1.00 28.00 94 PRO A C 1
ATOM 743 O O . PRO A 1 94 ? -33.880 15.059 -23.428 1.00 28.00 94 PRO A O 1
ATOM 746 N N . SER A 1 95 ? -34.479 16.293 -25.201 1.00 33.59 95 SER A N 1
ATOM 747 C CA . SER A 1 95 ? -33.139 16.683 -25.641 1.00 33.59 95 SER A CA 1
ATOM 748 C C . SER A 1 95 ? -32.652 18.003 -25.021 1.00 33.59 95 SER A C 1
ATOM 750 O O . SER A 1 95 ? -33.431 18.758 -24.442 1.00 33.59 95 SER A O 1
ATOM 752 N N . THR A 1 96 ? -31.388 18.329 -25.321 1.00 32.75 96 THR A N 1
ATOM 753 C CA . THR A 1 96 ? -30.746 19.665 -25.288 1.00 32.75 96 THR A CA 1
ATOM 754 C C . THR A 1 96 ? -30.366 20.277 -23.926 1.00 32.75 96 THR A C 1
ATOM 756 O O . THR A 1 96 ? -31.160 20.912 -23.243 1.00 32.75 96 THR A O 1
ATOM 759 N N . ASP A 1 97 ? -29.061 20.161 -23.653 1.00 36.72 97 ASP A N 1
ATOM 760 C CA . ASP A 1 97 ? -28.140 21.249 -23.289 1.00 36.72 97 ASP A CA 1
ATOM 761 C C . ASP A 1 97 ? -28.259 21.945 -21.921 1.00 36.72 97 ASP A C 1
ATOM 763 O O . ASP A 1 97 ? -28.728 23.074 -21.801 1.00 36.72 97 ASP A O 1
ATOM 767 N N . ASN A 1 98 ? -27.633 21.324 -20.911 1.00 29.39 98 ASN A N 1
ATOM 768 C CA . ASN A 1 98 ? -26.658 22.006 -20.039 1.00 29.39 98 ASN A CA 1
ATOM 769 C C . ASN A 1 98 ? -25.839 20.987 -19.210 1.00 29.39 98 ASN A C 1
ATOM 771 O O . ASN A 1 98 ? -26.365 20.436 -18.243 1.00 29.39 98 ASN A O 1
ATOM 775 N N . PRO A 1 99 ? -24.559 20.717 -19.537 1.00 34.88 99 PRO A N 1
ATOM 776 C CA . PRO A 1 99 ? -23.714 19.848 -18.723 1.00 34.88 99 PRO A CA 1
ATOM 777 C C . PRO A 1 99 ? -23.083 20.628 -17.559 1.00 34.88 99 PRO A C 1
ATOM 779 O O . PRO A 1 99 ? -22.117 21.373 -17.735 1.00 34.88 99 PRO A O 1
ATOM 782 N N . THR A 1 100 ? -23.596 20.429 -16.344 1.00 32.75 100 THR A N 1
ATOM 783 C CA . THR A 1 100 ? -22.905 20.856 -15.119 1.00 32.75 100 THR A CA 1
ATOM 784 C C . THR A 1 100 ? -21.601 20.065 -14.967 1.00 32.75 100 THR A C 1
ATOM 786 O O . THR A 1 100 ? -21.591 18.836 -15.021 1.00 32.75 100 THR A O 1
ATOM 789 N N . ILE A 1 101 ? -20.482 20.773 -14.808 1.00 44.62 101 ILE A N 1
ATOM 790 C CA . ILE A 1 101 ? -19.128 20.210 -14.897 1.00 44.62 101 ILE A CA 1
ATOM 791 C C . ILE A 1 101 ? -18.762 19.455 -13.608 1.00 44.62 101 ILE A C 1
ATOM 793 O O . ILE A 1 101 ? -18.134 20.028 -12.722 1.00 44.62 101 ILE A O 1
ATOM 797 N N . LEU A 1 102 ? -19.125 18.171 -13.510 1.00 43.78 102 LEU A N 1
ATOM 798 C CA . LEU A 1 102 ? -18.577 17.251 -12.492 1.00 43.78 102 LEU A CA 1
ATOM 799 C C . LEU A 1 102 ? -18.195 15.849 -13.007 1.00 43.78 102 LEU A C 1
ATOM 801 O O . LEU A 1 102 ? -17.352 15.215 -12.383 1.00 43.78 102 LEU A O 1
ATOM 805 N N . ASP A 1 103 ? -18.686 15.412 -14.172 1.00 38.12 103 ASP A N 1
ATOM 806 C CA . ASP A 1 103 ? -18.275 14.152 -14.823 1.00 38.12 103 ASP A CA 1
ATOM 807 C C . ASP A 1 103 ? -17.612 14.403 -16.188 1.00 38.12 103 ASP A C 1
ATOM 809 O O . ASP A 1 103 ? -18.040 13.925 -17.240 1.00 38.12 103 ASP A O 1
ATOM 813 N N . ALA A 1 104 ? -16.511 15.159 -16.181 1.00 36.94 104 ALA A N 1
ATOM 814 C CA . ALA A 1 104 ? -15.580 15.152 -17.304 1.00 36.94 104 ALA A CA 1
ATOM 815 C C . ALA A 1 104 ? -14.826 13.809 -17.312 1.00 36.94 104 ALA A C 1
ATOM 817 O O . ALA A 1 104 ? -13.706 13.710 -16.799 1.00 36.94 104 ALA A O 1
ATOM 818 N N . GLU A 1 105 ? -15.453 12.771 -17.882 1.00 48.50 105 GLU A N 1
ATOM 819 C CA . GLU A 1 105 ? -14.864 11.443 -18.080 1.00 48.50 105 GLU A CA 1
ATOM 820 C C . GLU A 1 105 ? -13.631 11.540 -18.990 1.00 48.50 105 GLU A C 1
ATOM 822 O O . GLU A 1 105 ? -13.671 11.311 -20.198 1.00 48.50 105 GLU A O 1
ATOM 827 N N . THR A 1 106 ? -12.492 11.884 -18.388 1.00 50.06 106 THR A N 1
ATOM 828 C CA . THR A 1 106 ? -11.184 11.752 -19.020 1.00 50.06 106 THR A CA 1
ATOM 829 C C . THR A 1 106 ? -10.879 10.262 -19.075 1.00 50.06 106 THR A C 1
ATOM 831 O O . THR A 1 106 ? -10.250 9.716 -18.157 1.00 50.06 106 THR A O 1
ATOM 834 N N . GLU A 1 107 ? -11.390 9.618 -20.129 1.00 50.69 107 GLU A N 1
ATOM 835 C CA . GLU A 1 107 ? -11.075 8.243 -20.513 1.00 50.69 107 GLU A CA 1
ATOM 836 C C . GLU A 1 107 ? -9.577 7.996 -20.288 1.00 50.69 107 GLU A C 1
ATOM 838 O O . GLU A 1 107 ? -8.752 8.841 -20.668 1.00 50.69 107 GLU A O 1
ATOM 843 N N . PRO A 1 108 ? -9.195 6.899 -19.604 1.00 53.94 108 PRO A N 1
ATOM 844 C CA . PRO A 1 108 ? -7.807 6.675 -19.250 1.00 53.94 108 PRO A CA 1
ATOM 845 C C . PRO A 1 108 ? -6.961 6.701 -20.524 1.00 53.94 108 PRO A C 1
ATOM 847 O O . PRO A 1 108 ? -7.196 5.939 -21.458 1.00 53.94 108 PRO A O 1
ATOM 850 N N . SER A 1 109 ? -5.939 7.561 -20.546 1.00 61.44 109 SER A N 1
ATOM 851 C CA . SER A 1 109 ? -5.059 7.784 -21.709 1.00 61.44 109 SER A CA 1
ATOM 852 C C . SER A 1 109 ? -4.317 6.525 -22.184 1.00 61.44 109 SER A C 1
ATOM 854 O O . SER A 1 109 ? -3.614 6.543 -23.199 1.00 61.44 109 SER A O 1
ATOM 856 N N . ARG A 1 110 ? -4.444 5.440 -21.417 1.00 74.94 110 ARG A N 1
ATOM 857 C CA . ARG A 1 110 ? -3.846 4.132 -21.599 1.00 74.94 110 ARG A CA 1
ATOM 858 C C . ARG A 1 110 ? -4.609 3.099 -20.753 1.00 74.94 110 ARG A C 1
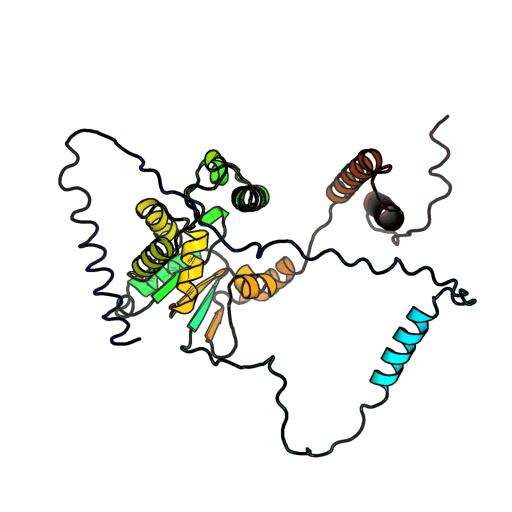ATOM 860 O O . ARG A 1 110 ? -4.844 3.339 -19.574 1.00 74.94 110 ARG A O 1
ATOM 867 N N . THR A 1 111 ? -4.875 1.918 -21.313 1.00 89.12 111 THR A N 1
ATOM 868 C CA . THR A 1 111 ? -5.326 0.744 -20.544 1.00 89.12 111 THR A CA 1
ATOM 869 C C . THR A 1 111 ? -4.201 0.194 -19.656 1.00 89.12 111 THR A C 1
ATOM 871 O O . THR A 1 111 ? -3.109 -0.142 -20.134 1.00 89.12 111 THR A O 1
ATOM 874 N N . THR A 1 112 ? -4.501 0.058 -18.368 1.00 93.50 112 THR A N 1
ATOM 875 C CA . THR A 1 112 ? -3.647 -0.507 -17.317 1.00 93.50 112 THR A CA 1
ATOM 876 C C . THR A 1 112 ? -4.179 -1.871 -16.879 1.00 93.50 112 THR A C 1
ATOM 878 O O . THR A 1 112 ? -5.390 -2.078 -16.782 1.00 93.50 112 THR A O 1
ATOM 881 N N . VAL A 1 113 ? -3.269 -2.806 -16.605 1.00 95.62 113 VAL A N 1
ATOM 882 C CA . VAL A 1 113 ? -3.570 -4.134 -16.056 1.00 95.62 113 VAL A CA 1
ATOM 883 C C . VAL A 1 113 ? -3.319 -4.122 -14.550 1.00 95.62 113 VAL A C 1
ATOM 885 O O . VAL A 1 113 ? -2.180 -4.028 -14.098 1.00 95.62 113 VAL A O 1
ATOM 888 N N . TYR A 1 114 ? -4.376 -4.237 -13.758 1.00 96.44 114 TYR A N 1
ATOM 889 C CA . TYR A 1 114 ? -4.299 -4.421 -12.314 1.00 96.44 114 TYR A CA 1
ATOM 890 C C . TYR A 1 114 ? -4.258 -5.917 -12.003 1.00 96.44 114 TYR A C 1
ATOM 892 O O . TYR A 1 114 ? -5.254 -6.609 -12.194 1.00 96.44 114 TYR A O 1
ATOM 900 N N . PHE A 1 115 ? -3.122 -6.421 -11.524 1.00 97.12 115 PHE A N 1
ATOM 901 C CA . PHE A 1 115 ? -2.985 -7.812 -11.095 1.00 97.12 115 PHE A CA 1
ATOM 902 C C . PHE A 1 115 ? -3.032 -7.894 -9.572 1.00 97.12 115 PHE A C 1
ATOM 904 O O . PHE A 1 115 ? -2.149 -7.369 -8.887 1.00 97.12 115 PHE A O 1
ATOM 911 N N . ALA A 1 116 ? -4.049 -8.566 -9.041 1.00 96.12 116 ALA A N 1
ATOM 912 C CA . ALA A 1 116 ? -4.247 -8.722 -7.612 1.00 96.12 116 ALA A CA 1
ATOM 913 C C . ALA A 1 116 ? -4.105 -10.177 -7.167 1.00 96.12 116 ALA A C 1
ATOM 915 O O . ALA A 1 116 ? -4.702 -11.071 -7.755 1.00 96.12 116 ALA A O 1
ATOM 916 N N . SER A 1 117 ? -3.347 -10.388 -6.092 1.00 94.81 117 SER A N 1
ATOM 917 C CA . SER A 1 117 ? -3.146 -11.691 -5.446 1.00 94.81 117 SER A CA 1
ATOM 918 C C . SER A 1 117 ? -3.138 -11.525 -3.920 1.00 94.81 117 SER A C 1
ATOM 920 O O . SER A 1 117 ? -3.156 -10.397 -3.401 1.00 94.81 117 SER A O 1
ATOM 922 N N . ARG A 1 118 ? -3.163 -12.641 -3.185 1.00 88.88 118 ARG A N 1
ATOM 923 C CA . ARG A 1 118 ? -3.364 -12.657 -1.728 1.00 88.88 118 ARG A CA 1
ATOM 924 C C . ARG A 1 118 ? -2.120 -12.207 -0.960 1.00 88.88 118 ARG A C 1
ATOM 926 O O . ARG A 1 118 ? -2.252 -11.501 0.039 1.00 88.88 118 ARG A O 1
ATOM 933 N N . THR A 1 119 ? -0.923 -12.598 -1.398 1.00 88.12 119 THR A N 1
ATOM 934 C CA . THR A 1 119 ? 0.339 -12.298 -0.702 1.00 88.12 119 THR A CA 1
ATOM 935 C C . THR A 1 119 ? 1.325 -11.517 -1.568 1.00 88.12 119 THR A C 1
ATOM 937 O O . THR A 1 119 ? 1.362 -11.638 -2.791 1.00 88.12 119 THR A O 1
ATOM 940 N N . HIS A 1 120 ? 2.215 -10.760 -0.920 1.00 84.50 120 HIS A N 1
ATOM 941 C CA . HIS A 1 120 ? 3.334 -10.125 -1.619 1.00 84.50 120 HIS A CA 1
ATOM 942 C C . HIS A 1 120 ? 4.283 -11.141 -2.273 1.00 84.50 120 HIS A C 1
ATOM 944 O O . HIS A 1 120 ? 4.828 -10.838 -3.326 1.00 84.50 120 HIS A O 1
ATOM 950 N N . SER A 1 121 ? 4.426 -12.359 -1.734 1.00 89.31 121 SER A N 1
ATOM 951 C CA . SER A 1 121 ? 5.243 -13.401 -2.369 1.00 89.31 121 SER A CA 1
ATOM 952 C C . SER A 1 121 ? 4.675 -13.874 -3.713 1.00 89.31 121 SER A C 1
ATOM 954 O O . SER A 1 121 ? 5.455 -14.082 -4.637 1.00 89.31 121 SER A O 1
ATOM 956 N N . GLN A 1 122 ? 3.349 -13.978 -3.858 1.00 92.19 122 GLN A N 1
ATOM 957 C CA . GLN A 1 122 ? 2.692 -14.303 -5.134 1.00 92.19 122 GLN A CA 1
ATOM 958 C C . GLN A 1 122 ? 2.854 -13.168 -6.155 1.00 92.19 122 GLN A C 1
ATOM 960 O O . GLN A 1 122 ? 3.191 -13.405 -7.314 1.00 92.19 122 GLN A O 1
ATOM 965 N N . LEU A 1 123 ? 2.709 -11.912 -5.714 1.00 93.00 123 LEU A N 1
ATOM 966 C CA . LEU A 1 123 ? 2.962 -10.746 -6.567 1.00 93.00 123 LEU A CA 1
ATOM 967 C C . LEU A 1 123 ? 4.427 -10.707 -7.034 1.00 93.00 123 LEU A C 1
ATOM 969 O O . LEU A 1 123 ? 4.683 -10.539 -8.225 1.00 93.00 123 LEU A O 1
ATOM 973 N N . SER A 1 124 ? 5.391 -10.943 -6.137 1.00 93.19 124 SER A N 1
ATOM 974 C CA . SER A 1 124 ? 6.806 -11.031 -6.508 1.00 93.19 124 SER A CA 1
ATOM 975 C C . SER A 1 124 ? 7.083 -12.218 -7.442 1.00 93.19 124 SER A C 1
ATOM 977 O O . SER A 1 124 ? 7.880 -12.060 -8.364 1.00 93.19 124 SER A O 1
ATOM 979 N N . GLN A 1 125 ? 6.410 -13.368 -7.294 1.00 93.56 125 GLN A N 1
ATOM 980 C CA . GLN A 1 125 ? 6.511 -14.489 -8.246 1.00 93.56 125 GLN A CA 1
ATOM 981 C C . GLN A 1 125 ? 6.075 -14.081 -9.659 1.00 93.56 125 GLN A C 1
ATOM 983 O O . GLN A 1 125 ? 6.844 -14.291 -10.595 1.00 93.56 125 GLN A O 1
ATOM 988 N N . LEU A 1 126 ? 4.919 -13.421 -9.825 1.00 93.56 126 LEU A N 1
ATOM 989 C CA . LEU A 1 126 ? 4.503 -12.899 -11.136 1.00 93.56 126 LEU A CA 1
ATOM 990 C C . LEU A 1 126 ? 5.576 -11.984 -11.736 1.00 93.56 126 LEU A C 1
ATOM 992 O O . LEU A 1 126 ? 5.930 -12.131 -12.902 1.00 93.56 126 LEU A O 1
ATOM 996 N N . ILE A 1 127 ? 6.106 -11.048 -10.946 1.00 93.94 127 ILE A N 1
ATOM 997 C CA . ILE A 1 127 ? 7.126 -10.095 -11.401 1.00 93.94 127 ILE A CA 1
ATOM 998 C C . ILE A 1 127 ? 8.389 -10.841 -11.867 1.00 93.94 127 ILE A C 1
ATOM 1000 O O . ILE A 1 127 ? 8.957 -10.500 -12.905 1.00 93.94 127 ILE A O 1
ATOM 1004 N N . HIS A 1 128 ? 8.788 -11.909 -11.168 1.00 93.25 128 HIS A N 1
ATOM 1005 C CA . HIS A 1 128 ? 9.888 -12.782 -11.586 1.00 93.25 128 HIS A CA 1
ATOM 1006 C C . HIS A 1 128 ? 9.595 -13.552 -12.881 1.00 93.25 128 HIS A C 1
ATOM 1008 O O . HIS A 1 128 ? 10.505 -13.700 -13.693 1.00 93.25 128 HIS A O 1
ATOM 1014 N N . GLU A 1 129 ? 8.364 -14.008 -13.122 1.00 94.06 129 GLU A N 1
ATOM 1015 C CA . GLU A 1 129 ? 8.005 -14.630 -14.404 1.00 94.06 129 GLU A CA 1
ATOM 1016 C C . GLU A 1 129 ? 7.959 -13.601 -15.543 1.00 94.06 129 GLU A C 1
ATOM 1018 O O . GLU A 1 129 ? 8.531 -13.845 -16.604 1.00 94.06 129 GLU A O 1
ATOM 1023 N N . VAL A 1 130 ? 7.398 -12.405 -15.315 1.00 92.12 130 VAL A N 1
ATOM 1024 C CA . VAL A 1 130 ? 7.407 -11.298 -16.292 1.00 92.12 130 VAL A CA 1
ATOM 1025 C C . VAL A 1 130 ? 8.840 -10.946 -16.702 1.00 92.12 130 VAL A C 1
ATOM 1027 O O . VAL A 1 130 ? 9.098 -10.822 -17.902 1.00 92.12 130 VAL A O 1
ATOM 1030 N N . ARG A 1 131 ? 9.786 -10.874 -15.747 1.00 92.56 131 ARG A N 1
ATOM 1031 C CA . ARG A 1 131 ? 11.228 -10.664 -16.007 1.00 92.56 131 ARG A CA 1
ATOM 1032 C C . ARG A 1 131 ? 11.839 -11.703 -16.961 1.00 92.56 131 ARG A C 1
ATOM 1034 O O . ARG A 1 131 ? 12.743 -11.347 -17.707 1.00 92.56 131 ARG A O 1
ATOM 1041 N N . LYS A 1 132 ? 11.370 -12.959 -16.967 1.00 92.56 132 LYS A N 1
ATOM 1042 C CA . LYS A 1 132 ? 11.882 -14.021 -17.864 1.00 92.56 132 LYS A CA 1
ATOM 1043 C C . LYS A 1 132 ? 11.357 -13.914 -19.298 1.00 92.56 132 LYS A C 1
ATOM 1045 O O . LYS A 1 132 ? 11.897 -14.562 -20.191 1.00 92.56 132 LYS A O 1
ATOM 1050 N N . THR A 1 133 ? 10.293 -13.146 -19.532 1.00 92.31 133 THR A N 1
ATOM 1051 C CA . THR A 1 133 ? 9.705 -12.993 -20.870 1.00 92.31 133 THR A CA 1
ATOM 1052 C C . THR A 1 133 ? 10.449 -11.952 -21.709 1.00 92.31 133 THR A C 1
ATOM 1054 O O . THR A 1 133 ? 11.004 -10.988 -21.179 1.00 92.31 133 THR A O 1
ATOM 1057 N N . ALA A 1 134 ? 10.347 -12.067 -23.037 1.00 89.62 134 ALA A N 1
ATOM 1058 C CA . ALA A 1 134 ? 10.793 -11.032 -23.979 1.00 89.62 134 ALA A CA 1
ATOM 1059 C C . ALA A 1 134 ? 10.050 -9.682 -23.818 1.00 89.62 134 ALA A C 1
ATOM 1061 O O . ALA A 1 134 ? 10.470 -8.661 -24.361 1.00 89.62 134 ALA A O 1
ATOM 1062 N N . TYR A 1 135 ? 8.944 -9.657 -23.064 1.00 87.00 135 TYR A N 1
ATOM 1063 C CA . TYR A 1 135 ? 8.159 -8.451 -22.802 1.00 87.00 135 TYR A CA 1
ATOM 1064 C C . TYR A 1 135 ? 8.671 -7.640 -21.610 1.00 87.00 135 TYR A C 1
ATOM 1066 O O . TYR A 1 135 ? 8.286 -6.477 -21.489 1.00 87.00 135 TYR A O 1
ATOM 1074 N N . SER A 1 136 ? 9.532 -8.204 -20.755 1.00 85.75 136 SER A N 1
ATOM 1075 C CA . SER A 1 136 ? 10.144 -7.516 -19.602 1.00 85.75 136 SER A CA 1
ATOM 1076 C C . SER A 1 136 ? 10.704 -6.140 -19.980 1.00 85.75 136 SER A C 1
ATOM 1078 O O . SER A 1 136 ? 10.384 -5.129 -19.362 1.00 85.75 136 SER A O 1
ATOM 1080 N N . GLU A 1 137 ? 11.438 -6.105 -21.087 1.00 80.12 137 GLU A N 1
ATOM 1081 C CA . GLU A 1 137 ? 12.061 -4.936 -21.702 1.00 80.12 137 GLU A CA 1
ATOM 1082 C C . GLU A 1 137 ? 11.106 -3.804 -22.110 1.00 80.12 137 GLU A C 1
ATOM 1084 O O . GLU A 1 137 ? 11.523 -2.647 -22.181 1.00 80.12 137 GLU A O 1
ATOM 1089 N N . HIS A 1 138 ? 9.840 -4.134 -22.368 1.00 83.44 138 HIS A N 1
ATOM 1090 C CA . HIS A 1 138 ? 8.820 -3.232 -22.907 1.00 83.44 138 HIS A CA 1
ATOM 1091 C C . HIS A 1 138 ? 7.647 -3.016 -21.937 1.00 83.44 138 HIS A C 1
ATOM 1093 O O . HIS A 1 138 ? 6.683 -2.321 -22.277 1.00 83.44 138 HIS A O 1
ATOM 1099 N N . THR A 1 139 ? 7.708 -3.604 -20.737 1.00 89.00 139 THR A N 1
ATOM 1100 C CA . THR A 1 139 ? 6.631 -3.604 -19.740 1.00 89.00 139 THR A CA 1
ATOM 1101 C C . THR A 1 139 ? 7.006 -2.716 -18.558 1.00 89.00 139 THR A C 1
ATOM 1103 O O . THR A 1 139 ? 8.052 -2.883 -17.941 1.00 89.00 139 THR A O 1
ATOM 1106 N N . SER A 1 140 ? 6.131 -1.768 -18.214 1.00 91.31 140 SER A N 1
ATOM 1107 C CA . SER A 1 140 ? 6.247 -0.993 -16.977 1.00 91.31 140 SER A CA 1
ATOM 1108 C C . SER A 1 140 ? 5.361 -1.625 -15.906 1.00 91.31 140 SER A C 1
ATOM 1110 O O . SER A 1 140 ? 4.149 -1.739 -16.100 1.00 91.31 140 SER A O 1
ATOM 1112 N N . VAL A 1 141 ? 5.986 -2.084 -14.820 1.00 94.25 141 VAL A N 1
ATOM 1113 C CA . VAL A 1 141 ? 5.326 -2.737 -13.684 1.00 94.25 141 VAL A CA 1
ATOM 1114 C C . VAL A 1 141 ? 5.552 -1.891 -12.437 1.00 94.25 141 VAL A C 1
ATOM 1116 O O . VAL A 1 141 ? 6.702 -1.620 -12.099 1.00 94.25 141 VAL A O 1
ATOM 1119 N N . THR A 1 142 ? 4.475 -1.525 -11.745 1.00 94.94 142 THR A N 1
ATOM 1120 C CA . THR A 1 142 ? 4.544 -0.888 -10.424 1.00 94.94 142 THR A CA 1
ATOM 1121 C C . THR A 1 142 ? 4.011 -1.829 -9.352 1.00 94.94 142 THR A C 1
ATOM 1123 O O . THR A 1 142 ? 2.816 -2.147 -9.352 1.00 94.94 142 THR A O 1
ATOM 1126 N N . PRO A 1 143 ? 4.858 -2.257 -8.401 1.00 95.06 143 PRO A N 1
ATOM 1127 C CA . PRO A 1 143 ? 4.406 -3.008 -7.248 1.00 95.06 143 PRO A CA 1
ATOM 1128 C C . PRO A 1 143 ? 3.944 -2.073 -6.128 1.00 95.06 143 PRO A C 1
ATOM 1130 O O . PRO A 1 143 ? 4.688 -1.216 -5.650 1.00 95.06 143 PRO A O 1
ATOM 1133 N N . LEU A 1 144 ? 2.701 -2.259 -5.684 1.00 93.75 144 LEU A N 1
ATOM 1134 C CA . LEU A 1 144 ? 2.137 -1.544 -4.545 1.00 93.75 144 LEU A CA 1
ATOM 1135 C C . LEU A 1 144 ? 2.297 -2.340 -3.250 1.00 93.75 144 LEU A C 1
ATOM 1137 O O . LEU A 1 144 ? 2.069 -3.548 -3.196 1.00 93.75 144 LEU A O 1
ATOM 1141 N N . GLY A 1 145 ? 2.644 -1.629 -2.178 1.00 89.69 145 GLY A N 1
ATOM 1142 C CA . GLY A 1 145 ? 2.886 -2.207 -0.862 1.00 89.69 145 GLY A CA 1
ATOM 1143 C C . GLY A 1 145 ? 2.521 -1.272 0.286 1.00 89.69 145 GLY A C 1
ATOM 1144 O O . GLY A 1 145 ? 2.229 -0.090 0.111 1.00 89.69 145 GLY A O 1
ATOM 1145 N N . SER A 1 146 ? 2.538 -1.827 1.493 1.00 90.00 146 SER A N 1
ATOM 1146 C CA . SER A 1 146 ? 2.294 -1.082 2.731 1.00 90.00 146 SER A CA 1
ATOM 1147 C C . SER A 1 146 ? 3.483 -0.193 3.124 1.00 90.00 146 SER A C 1
ATOM 1149 O O . SER A 1 146 ? 4.615 -0.406 2.682 1.00 90.00 146 SER A O 1
ATOM 1151 N N . ARG A 1 147 ? 3.274 0.749 4.057 1.00 91.38 147 ARG A N 1
ATOM 1152 C CA . ARG A 1 147 ? 4.393 1.462 4.700 1.00 91.38 147 ARG A CA 1
ATOM 1153 C C . ARG A 1 147 ? 5.339 0.510 5.441 1.00 91.38 147 ARG A C 1
ATOM 1155 O O . ARG A 1 147 ? 6.539 0.734 5.414 1.00 91.38 147 ARG A O 1
ATOM 1162 N N . ASN A 1 148 ? 4.835 -0.569 6.044 1.00 90.25 148 ASN A N 1
ATOM 1163 C CA . ASN A 1 148 ? 5.667 -1.556 6.745 1.00 90.25 148 ASN A CA 1
ATOM 1164 C C . ASN A 1 148 ? 6.658 -2.269 5.802 1.00 90.25 148 ASN A C 1
ATOM 1166 O O . ASN A 1 148 ? 7.800 -2.526 6.174 1.00 90.25 148 ASN A O 1
ATOM 1170 N N . THR A 1 149 ? 6.240 -2.546 4.565 1.00 90.56 149 THR A N 1
ATOM 1171 C CA . THR A 1 149 ? 7.077 -3.205 3.550 1.00 90.56 149 THR A CA 1
ATOM 1172 C C . THR A 1 149 ? 7.987 -2.227 2.802 1.00 90.56 149 THR A C 1
ATOM 1174 O O . THR A 1 149 ? 9.112 -2.588 2.485 1.00 90.56 149 THR A O 1
ATOM 1177 N N . LEU A 1 150 ? 7.532 -0.993 2.543 1.00 93.88 150 LEU A N 1
ATOM 1178 C CA . LEU A 1 150 ? 8.249 -0.007 1.715 1.00 93.88 150 LEU A CA 1
ATOM 1179 C C . LEU A 1 150 ? 9.066 1.043 2.502 1.00 93.88 150 LEU A C 1
ATOM 1181 O O . LEU A 1 150 ? 9.794 1.824 1.890 1.00 93.88 150 LEU A O 1
ATOM 1185 N N . CYS A 1 151 ? 8.961 1.124 3.834 1.00 94.94 151 CYS A N 1
ATOM 1186 C CA . CYS A 1 151 ? 9.685 2.133 4.618 1.00 94.94 151 CYS A CA 1
ATOM 1187 C C . CYS A 1 151 ? 11.187 1.821 4.734 1.00 94.94 151 CYS A C 1
ATOM 1189 O O . CYS A 1 151 ? 11.587 0.745 5.177 1.00 94.94 151 CYS A O 1
ATOM 1191 N N . ILE A 1 152 ? 12.018 2.815 4.407 1.00 95.69 152 ILE A N 1
ATOM 1192 C CA . ILE A 1 152 ? 13.489 2.760 4.504 1.00 95.69 152 ILE A CA 1
ATOM 1193 C C . ILE A 1 152 ? 14.056 3.536 5.704 1.00 95.69 152 ILE A C 1
ATOM 1195 O O . ILE A 1 152 ? 15.268 3.567 5.896 1.00 95.69 152 ILE A O 1
ATOM 1199 N N . HIS A 1 153 ? 13.195 4.152 6.519 1.00 94.69 153 HIS A N 1
ATOM 1200 C CA . HIS A 1 153 ? 13.586 4.878 7.726 1.00 94.69 153 HIS A CA 1
ATOM 1201 C C . HIS A 1 153 ? 13.618 3.927 8.927 1.00 94.69 153 HIS A C 1
ATOM 1203 O O . HIS A 1 153 ? 12.580 3.635 9.526 1.00 94.69 153 HIS A O 1
ATOM 1209 N N . ASP A 1 154 ? 14.809 3.438 9.278 1.00 92.44 154 ASP A N 1
ATOM 1210 C CA . ASP A 1 154 ? 14.981 2.397 10.299 1.00 92.44 154 ASP A CA 1
ATOM 1211 C C . ASP A 1 154 ? 14.334 2.719 11.671 1.00 92.44 154 ASP A C 1
ATOM 1213 O O . ASP A 1 154 ? 13.712 1.810 12.220 1.00 92.44 154 ASP A O 1
ATOM 1217 N N . PRO A 1 155 ? 14.340 3.965 12.204 1.00 91.50 155 PRO A N 1
ATOM 1218 C CA . PRO A 1 155 ? 13.633 4.302 13.451 1.00 91.50 155 PRO A CA 1
ATOM 1219 C C . PRO A 1 155 ? 12.102 4.191 13.387 1.00 91.50 155 PRO A C 1
ATOM 1221 O O . PRO A 1 155 ? 11.460 4.029 14.418 1.00 91.50 155 PRO A O 1
ATOM 1224 N N . VAL A 1 156 ? 11.504 4.299 12.194 1.00 91.88 156 VAL A N 1
ATOM 1225 C CA . VAL A 1 156 ? 10.063 4.054 11.995 1.00 91.88 156 VAL A CA 1
ATOM 1226 C C . VAL A 1 156 ? 9.823 2.568 11.751 1.00 91.88 156 VAL A C 1
ATOM 1228 O O . VAL A 1 156 ? 8.913 1.983 12.329 1.00 91.88 156 VAL A O 1
ATOM 1231 N N . ARG A 1 157 ? 10.669 1.925 10.942 1.00 90.06 157 ARG A N 1
ATOM 1232 C CA . ARG A 1 157 ? 10.566 0.496 10.620 1.00 90.06 157 ARG A CA 1
ATOM 1233 C C . ARG A 1 157 ? 10.732 -0.406 11.851 1.00 90.06 157 ARG A C 1
ATOM 1235 O O . ARG A 1 157 ? 10.058 -1.428 11.949 1.00 90.06 157 ARG A O 1
ATOM 1242 N N . SER A 1 158 ? 11.579 -0.024 12.808 1.00 90.69 158 SER A N 1
ATOM 1243 C CA . SER A 1 158 ? 11.818 -0.772 14.052 1.00 90.69 158 SER A CA 1
ATOM 1244 C C . SER A 1 158 ? 10.627 -0.789 15.020 1.00 90.69 158 SER A C 1
ATOM 1246 O O . SER A 1 158 ? 10.617 -1.597 15.945 1.00 90.69 158 SER A O 1
ATOM 1248 N N . LEU A 1 159 ? 9.598 0.041 14.798 1.00 89.06 159 LEU A N 1
ATOM 1249 C CA . LEU A 1 159 ? 8.386 0.067 15.625 1.00 89.06 159 LEU A CA 1
ATOM 1250 C C . LEU A 1 159 ? 7.580 -1.242 15.550 1.00 89.06 159 LEU A C 1
ATOM 1252 O O . LEU A 1 159 ? 6.785 -1.504 16.454 1.00 89.06 159 LEU A O 1
ATOM 1256 N N . GLY A 1 160 ? 7.749 -2.031 14.477 1.00 83.00 160 GLY A N 1
ATOM 1257 C CA . GLY A 1 160 ? 7.177 -3.373 14.259 1.00 83.00 160 GLY A CA 1
ATOM 1258 C C . GLY A 1 160 ? 5.651 -3.448 14.089 1.00 83.00 160 GLY A C 1
ATOM 1259 O O . GLY A 1 160 ? 5.137 -4.338 13.417 1.00 83.00 160 GLY A O 1
ATOM 1260 N N . ASN A 1 161 ? 4.912 -2.506 14.670 1.00 89.50 161 ASN A N 1
ATOM 1261 C CA . ASN A 1 161 ? 3.463 -2.406 14.610 1.00 89.50 161 ASN A CA 1
ATOM 1262 C C . ASN A 1 161 ? 3.026 -1.488 13.451 1.00 89.50 161 ASN A C 1
ATOM 1264 O O . ASN A 1 161 ? 3.465 -0.342 13.351 1.00 89.50 161 ASN A O 1
ATOM 1268 N N . ILE A 1 162 ? 2.128 -1.985 12.595 1.00 87.69 162 ILE A N 1
ATOM 1269 C CA . ILE A 1 162 ? 1.688 -1.306 11.365 1.00 87.69 162 ILE A CA 1
ATOM 1270 C C . ILE A 1 162 ? 0.990 0.030 11.664 1.00 87.69 162 ILE A C 1
ATOM 1272 O O . ILE A 1 162 ? 1.218 1.009 10.953 1.00 87.69 162 ILE A O 1
ATOM 1276 N N . GLN A 1 163 ? 0.166 0.094 12.714 1.00 89.00 163 GLN A N 1
ATOM 1277 C CA . GLN A 1 163 ? -0.532 1.314 13.125 1.00 89.00 163 GLN A CA 1
ATOM 1278 C C . GLN A 1 163 ? 0.474 2.385 13.563 1.00 89.00 163 GLN A C 1
ATOM 1280 O O . GLN A 1 163 ? 0.477 3.471 12.992 1.00 89.00 163 GLN A O 1
ATOM 1285 N N . ARG A 1 164 ? 1.422 2.042 14.447 1.00 90.44 164 ARG A N 1
ATOM 1286 C CA . ARG A 1 164 ? 2.502 2.950 14.875 1.00 90.44 164 ARG A CA 1
ATOM 1287 C C . ARG A 1 164 ? 3.373 3.425 13.713 1.00 90.44 164 ARG A C 1
ATOM 1289 O O . ARG A 1 164 ? 3.761 4.589 13.691 1.00 90.44 164 ARG A O 1
ATOM 1296 N N . ILE A 1 165 ? 3.671 2.553 12.746 1.00 92.62 165 ILE A N 1
ATOM 1297 C CA . ILE A 1 165 ? 4.401 2.917 11.519 1.00 92.62 165 ILE A CA 1
ATOM 1298 C C . ILE A 1 165 ? 3.611 3.952 10.709 1.00 92.62 165 ILE A C 1
ATOM 1300 O O . ILE A 1 165 ? 4.189 4.938 10.257 1.00 92.62 165 ILE A O 1
ATOM 1304 N N . ASN A 1 166 ? 2.302 3.750 10.532 1.00 91.69 166 ASN A N 1
ATOM 1305 C CA . ASN A 1 166 ? 1.439 4.688 9.814 1.00 91.69 166 ASN A CA 1
ATOM 1306 C C . ASN A 1 166 ? 1.326 6.035 10.543 1.00 91.69 166 ASN A C 1
ATOM 1308 O O . ASN A 1 166 ? 1.575 7.065 9.923 1.00 91.69 166 ASN A O 1
ATOM 1312 N N . GLU A 1 167 ? 1.008 6.021 11.839 1.00 92.19 167 GLU A N 1
ATOM 1313 C CA . GLU A 1 167 ? 0.881 7.210 12.693 1.00 92.19 167 GLU A CA 1
ATOM 1314 C C . GLU A 1 167 ? 2.178 8.022 12.705 1.00 92.19 167 GLU A C 1
ATOM 1316 O O . GLU A 1 167 ? 2.177 9.176 12.291 1.00 92.19 167 GLU A O 1
ATOM 1321 N N . THR A 1 168 ? 3.310 7.396 13.046 1.00 92.00 168 THR A N 1
ATOM 1322 C CA . THR A 1 168 ? 4.616 8.079 13.098 1.00 92.00 168 THR A CA 1
ATOM 1323 C C . THR A 1 168 ? 5.018 8.633 11.729 1.00 92.00 168 THR A C 1
ATOM 1325 O O . THR A 1 168 ? 5.575 9.725 11.635 1.00 92.00 168 THR A O 1
ATOM 1328 N N . CYS A 1 169 ? 4.724 7.910 10.641 1.00 92.12 169 CYS A N 1
ATOM 1329 C CA . CYS A 1 169 ? 5.013 8.379 9.287 1.00 92.12 169 CYS A CA 1
ATOM 1330 C C . CYS A 1 169 ? 4.186 9.618 8.912 1.00 92.12 169 CYS A C 1
ATOM 1332 O O . CYS A 1 169 ? 4.734 10.521 8.281 1.00 92.12 169 CYS A O 1
ATOM 1334 N N . LEU A 1 170 ? 2.905 9.670 9.297 1.00 90.94 170 LEU A N 1
ATOM 1335 C CA . LEU A 1 170 ? 2.027 10.826 9.084 1.00 90.94 170 LEU A CA 1
ATOM 1336 C C . LEU A 1 170 ? 2.391 11.996 10.005 1.00 90.94 170 LEU A C 1
ATOM 1338 O O . LEU A 1 170 ? 2.422 13.137 9.554 1.00 90.94 170 LEU A O 1
ATOM 1342 N N . ASP A 1 171 ? 2.735 11.727 11.266 1.00 91.12 171 ASP A N 1
ATOM 1343 C CA . ASP A 1 171 ? 3.213 12.745 12.201 1.00 91.12 171 ASP A CA 1
ATOM 1344 C C . ASP A 1 171 ? 4.455 13.449 11.651 1.00 91.12 171 ASP A C 1
ATOM 1346 O O . ASP A 1 171 ? 4.471 14.672 11.598 1.00 91.12 171 ASP A O 1
ATOM 1350 N N . MET A 1 172 ? 5.436 12.704 11.129 1.00 89.94 172 MET A N 1
ATOM 1351 C CA . MET A 1 172 ? 6.650 13.241 10.489 1.00 89.94 172 MET A CA 1
ATOM 1352 C C . MET A 1 172 ? 6.407 14.064 9.204 1.00 89.94 172 MET A C 1
ATOM 1354 O O . MET A 1 172 ? 7.370 14.591 8.642 1.00 89.94 172 MET A O 1
ATOM 1358 N N . GLN A 1 173 ? 5.163 14.162 8.719 1.00 86.81 173 GLN A N 1
ATOM 1359 C CA . GLN A 1 173 ? 4.760 14.967 7.555 1.00 86.81 173 GLN A CA 1
ATOM 1360 C C . GLN A 1 173 ? 3.979 16.236 7.929 1.00 86.81 173 GLN A C 1
ATOM 1362 O O . GLN A 1 173 ? 3.725 17.061 7.056 1.00 86.81 173 GLN A O 1
ATOM 1367 N N . LYS A 1 174 ? 3.602 16.424 9.202 1.00 86.06 174 LYS A N 1
ATOM 1368 C CA . LYS A 1 174 ? 2.817 17.592 9.628 1.00 86.06 174 LYS A CA 1
ATOM 1369 C C . LYS A 1 174 ? 3.581 18.903 9.405 1.00 86.06 174 LYS A C 1
ATOM 1371 O O . LYS A 1 174 ? 4.783 19.004 9.676 1.00 86.06 174 LYS A O 1
ATOM 1376 N N . SER A 1 175 ? 2.860 19.923 8.939 1.00 75.75 175 SER A N 1
ATOM 1377 C CA . SER A 1 175 ? 3.360 21.293 8.813 1.00 75.75 175 SER A CA 1
ATOM 1378 C C . SER A 1 175 ? 3.815 21.847 10.175 1.00 75.75 175 SER A C 1
ATOM 1380 O O . SER A 1 175 ? 3.465 21.332 11.238 1.00 75.75 175 SER A O 1
ATOM 1382 N N . GLY A 1 176 ? 4.697 22.850 10.160 1.00 76.19 176 GLY A N 1
ATOM 1383 C CA . GLY A 1 176 ? 5.273 23.431 11.383 1.00 76.19 176 GLY A CA 1
ATOM 1384 C C . GLY A 1 176 ? 6.315 22.569 12.119 1.00 76.19 176 GLY A C 1
ATOM 1385 O O . GLY A 1 176 ? 6.948 23.055 13.056 1.00 76.19 176 GLY A O 1
ATOM 1386 N N . LEU A 1 177 ? 6.570 21.320 11.705 1.00 81.81 177 LEU A N 1
ATOM 1387 C CA . LEU A 1 177 ? 7.664 20.526 12.273 1.00 81.81 177 LEU A CA 1
ATOM 1388 C C . LEU A 1 177 ? 9.041 21.013 11.808 1.00 81.81 177 LEU A C 1
ATOM 1390 O O . LEU A 1 177 ? 9.293 21.155 10.607 1.00 81.81 177 LEU A O 1
ATOM 1394 N N . ALA A 1 178 ? 9.943 21.173 12.781 1.00 79.69 178 ALA A N 1
ATOM 1395 C CA . ALA A 1 178 ? 11.366 21.415 12.569 1.00 79.69 178 ALA A CA 1
ATOM 1396 C C . ALA A 1 178 ? 12.002 20.311 11.705 1.00 79.69 178 ALA A C 1
ATOM 1398 O O . ALA A 1 178 ? 11.628 19.140 11.805 1.00 79.69 178 ALA A O 1
ATOM 1399 N N . ALA A 1 179 ? 12.994 20.676 10.886 1.00 75.88 179 ALA A N 1
ATOM 1400 C CA . ALA A 1 179 ? 13.599 19.784 9.893 1.00 75.88 179 ALA A CA 1
ATOM 1401 C C . ALA A 1 179 ? 14.130 18.463 10.489 1.00 75.88 179 ALA A C 1
ATOM 1403 O O . ALA A 1 179 ? 13.978 17.409 9.881 1.00 75.88 179 ALA A O 1
ATOM 1404 N N . ASN A 1 180 ? 14.654 18.492 11.720 1.00 78.75 180 ASN A N 1
ATOM 1405 C CA . ASN A 1 180 ? 15.146 17.311 12.441 1.00 78.75 180 ASN A CA 1
ATOM 1406 C C . ASN A 1 180 ? 14.054 16.319 12.900 1.00 78.75 180 ASN A C 1
ATOM 1408 O O . ASN A 1 180 ? 14.389 15.234 13.369 1.00 78.75 180 ASN A O 1
ATOM 1412 N N . LYS A 1 181 ? 12.769 16.681 12.799 1.00 83.31 181 LYS A N 1
ATOM 1413 C CA . LYS A 1 181 ? 11.614 15.815 13.101 1.00 83.31 181 LYS A CA 1
ATOM 1414 C C . LYS A 1 181 ? 10.864 15.349 11.851 1.00 83.31 181 LYS A C 1
ATOM 1416 O O . LYS A 1 181 ? 9.945 14.543 11.976 1.00 83.31 181 LYS A O 1
ATOM 1421 N N . ARG A 1 182 ? 11.224 15.847 10.664 1.00 88.62 182 ARG A N 1
ATOM 1422 C CA . ARG A 1 182 ? 10.637 15.404 9.393 1.00 88.62 182 ARG A CA 1
ATOM 1423 C C . ARG A 1 182 ? 11.305 14.117 8.914 1.00 88.62 182 ARG A C 1
ATOM 1425 O O . ARG A 1 182 ? 12.449 13.830 9.258 1.00 88.62 182 ARG A O 1
ATOM 1432 N N . CYS A 1 183 ? 10.596 13.336 8.103 1.00 91.38 183 CYS A N 1
ATOM 1433 C CA . CYS A 1 183 ? 11.174 12.139 7.496 1.00 91.38 183 CYS A CA 1
ATOM 1434 C C . CYS A 1 183 ? 12.231 12.541 6.443 1.00 91.38 183 CYS A C 1
ATOM 1436 O O . CYS A 1 183 ? 11.864 13.197 5.466 1.00 91.38 183 CYS A O 1
ATOM 1438 N N . PRO A 1 184 ? 13.508 12.123 6.571 1.00 90.81 184 PRO A N 1
ATOM 1439 C CA . PRO A 1 184 ? 14.582 12.563 5.672 1.00 90.81 184 PRO A CA 1
ATOM 1440 C C . PRO A 1 184 ? 14.455 12.012 4.244 1.00 90.81 184 PRO A C 1
ATOM 1442 O O . PRO A 1 184 ? 15.106 12.512 3.337 1.00 90.81 184 PRO A O 1
ATOM 1445 N N . TYR A 1 185 ? 13.619 10.989 4.043 1.00 93.38 185 TYR A N 1
ATOM 1446 C CA . TYR A 1 185 ? 13.367 10.365 2.742 1.00 93.38 185 TYR A CA 1
ATOM 1447 C C . TYR A 1 185 ? 12.081 10.872 2.069 1.00 93.38 185 TYR A C 1
ATOM 1449 O O . TYR A 1 185 ? 11.711 10.375 1.007 1.00 93.38 185 TYR A O 1
ATOM 1457 N N . PHE A 1 186 ? 11.322 11.774 2.700 1.00 91.31 186 PHE A N 1
ATOM 1458 C CA . PHE A 1 186 ? 10.070 12.253 2.115 1.00 91.31 186 PHE A CA 1
ATOM 1459 C C . PHE A 1 186 ? 10.359 13.132 0.879 1.00 91.31 186 PHE A C 1
ATOM 1461 O O . PHE A 1 186 ? 11.175 14.050 0.983 1.00 91.31 186 PHE A O 1
ATOM 1468 N N . PRO A 1 187 ? 9.726 12.871 -0.283 1.00 85.50 187 PRO A N 1
ATOM 1469 C CA . PRO A 1 187 ? 9.983 13.628 -1.503 1.00 85.50 187 PRO A CA 1
ATOM 1470 C C . PRO A 1 187 ? 9.333 15.017 -1.421 1.00 85.50 187 PRO A C 1
ATOM 1472 O O . PRO A 1 187 ? 8.187 15.196 -1.819 1.00 85.50 187 PRO A O 1
ATOM 1475 N N . ASN A 1 188 ? 10.070 15.995 -0.886 1.00 83.75 188 ASN A N 1
ATOM 1476 C CA . ASN A 1 188 ? 9.668 17.409 -0.908 1.00 83.75 188 ASN A CA 1
ATOM 1477 C C . ASN A 1 188 ? 9.891 18.059 -2.287 1.00 83.75 188 ASN A C 1
ATOM 1479 O O . ASN A 1 188 ? 9.276 19.075 -2.585 1.00 83.75 188 ASN A O 1
ATOM 1483 N N . ASP A 1 189 ? 10.791 17.500 -3.102 1.00 87.56 189 ASP A N 1
ATOM 1484 C CA . ASP A 1 189 ? 11.165 18.022 -4.419 1.00 87.56 189 ASP A CA 1
ATOM 1485 C C . ASP A 1 189 ? 10.508 17.188 -5.543 1.00 87.56 189 ASP A C 1
ATOM 1487 O O . ASP A 1 189 ? 10.713 15.966 -5.590 1.00 87.56 189 ASP A O 1
ATOM 1491 N N . PRO A 1 190 ? 9.739 17.807 -6.464 1.00 89.19 190 PRO A N 1
ATOM 1492 C CA . PRO A 1 190 ? 9.165 17.108 -7.610 1.00 89.19 190 PRO A CA 1
ATOM 1493 C C . PRO A 1 190 ? 10.224 16.549 -8.574 1.00 89.19 190 PRO A C 1
ATOM 1495 O O . PRO A 1 190 ? 9.977 15.506 -9.177 1.00 89.19 190 PRO A O 1
ATOM 1498 N N . ALA A 1 191 ? 11.408 17.164 -8.702 1.00 89.94 191 ALA A N 1
ATOM 1499 C CA . ALA A 1 191 ? 12.465 16.655 -9.580 1.00 89.94 191 ALA A CA 1
ATOM 1500 C C . ALA A 1 191 ? 13.074 15.352 -9.035 1.00 89.94 191 ALA A C 1
ATOM 1502 O O . ALA A 1 191 ? 13.238 14.380 -9.777 1.00 89.94 191 ALA A O 1
ATOM 1503 N N . ALA A 1 192 ? 13.319 15.278 -7.723 1.00 89.00 192 ALA A N 1
ATOM 1504 C CA . ALA A 1 192 ? 13.669 14.032 -7.047 1.00 89.00 192 ALA A CA 1
ATOM 1505 C C . ALA A 1 192 ? 12.597 12.943 -7.261 1.00 89.00 192 ALA A C 1
ATOM 1507 O O . ALA A 1 192 ? 12.928 11.799 -7.583 1.00 89.00 192 ALA A O 1
ATOM 1508 N N . LEU A 1 193 ? 11.309 13.289 -7.137 1.00 90.50 193 LEU A N 1
ATOM 1509 C CA . LEU A 1 193 ? 10.211 12.341 -7.349 1.00 90.50 193 LEU A CA 1
ATOM 1510 C C . LEU A 1 193 ? 10.138 11.832 -8.799 1.00 90.50 193 LEU A C 1
ATOM 1512 O O . LEU A 1 193 ? 9.906 10.638 -8.992 1.00 90.50 193 LEU A O 1
ATOM 1516 N N . GLN A 1 194 ? 10.382 12.698 -9.789 1.00 91.06 194 GLN A N 1
ATOM 1517 C CA . GLN A 1 194 ? 10.487 12.326 -11.203 1.00 91.06 194 GLN A CA 1
ATOM 1518 C C . GLN A 1 194 ? 11.665 11.373 -11.440 1.00 91.06 194 GLN A C 1
ATOM 1520 O O . GLN A 1 194 ? 11.489 10.324 -12.047 1.00 91.06 194 GLN A O 1
ATOM 1525 N N . ASN A 1 195 ? 12.840 11.662 -10.872 1.00 91.06 195 ASN A N 1
ATOM 1526 C CA . ASN A 1 195 ? 14.010 10.789 -10.984 1.00 91.06 195 ASN A CA 1
ATOM 1527 C C . ASN A 1 195 ? 13.750 9.385 -10.397 1.00 91.06 195 ASN A C 1
ATOM 1529 O O . ASN A 1 195 ? 14.074 8.362 -11.005 1.00 91.06 195 ASN A O 1
ATOM 1533 N N . PHE A 1 196 ? 13.093 9.303 -9.231 1.00 93.50 196 PHE A N 1
ATOM 1534 C CA . PHE A 1 196 ? 12.646 8.009 -8.704 1.00 93.50 196 PHE A CA 1
ATOM 1535 C C . PHE A 1 196 ? 11.653 7.330 -9.650 1.00 93.50 196 PHE A C 1
ATOM 1537 O O . PHE A 1 196 ? 11.765 6.121 -9.865 1.00 93.50 196 PHE A O 1
ATOM 1544 N N . GLN A 1 197 ? 10.693 8.085 -10.197 1.00 93.62 197 GLN A N 1
ATOM 1545 C CA . GLN A 1 197 ? 9.703 7.566 -11.136 1.00 93.62 197 GLN A CA 1
ATOM 1546 C C . GLN A 1 197 ? 10.412 6.918 -12.330 1.00 93.62 197 GLN A C 1
ATOM 1548 O O . GLN A 1 197 ? 10.161 5.746 -12.592 1.00 93.62 197 GLN A O 1
ATOM 1553 N N . ASP A 1 198 ? 11.360 7.619 -12.955 1.00 91.69 198 ASP A N 1
ATOM 1554 C CA . ASP A 1 198 ? 12.120 7.167 -14.123 1.00 91.69 198 ASP A CA 1
ATOM 1555 C C . ASP A 1 198 ? 12.975 5.918 -13.830 1.00 91.69 198 ASP A C 1
ATOM 1557 O O . ASP A 1 198 ? 12.985 4.987 -14.628 1.00 91.69 198 ASP A O 1
ATOM 1561 N N . HIS A 1 199 ? 13.649 5.819 -12.676 1.00 92.00 199 HIS A N 1
ATOM 1562 C CA . HIS A 1 199 ? 14.428 4.617 -12.317 1.00 92.00 199 HIS A CA 1
ATOM 1563 C C . HIS A 1 199 ? 13.576 3.411 -11.878 1.00 92.00 199 HIS A C 1
ATOM 1565 O O . HIS A 1 199 ? 13.975 2.250 -12.072 1.00 92.00 199 HIS A O 1
ATOM 1571 N N . ALA A 1 200 ? 12.446 3.658 -11.211 1.00 93.31 200 ALA A N 1
ATOM 1572 C CA . ALA A 1 200 ? 11.488 2.622 -10.834 1.00 93.31 200 ALA A CA 1
ATOM 1573 C C . ALA A 1 200 ? 10.853 2.055 -12.100 1.00 93.31 200 ALA A C 1
ATOM 1575 O O . ALA A 1 200 ? 10.889 0.854 -12.357 1.00 93.31 200 ALA A O 1
ATOM 1576 N N . LEU A 1 201 ? 10.401 2.969 -12.950 1.00 92.19 201 LEU A N 1
ATOM 1577 C CA . LEU A 1 201 ? 9.994 2.744 -14.315 1.00 92.19 201 LEU A CA 1
ATOM 1578 C C . LEU A 1 201 ? 11.218 2.703 -15.252 1.00 92.19 201 LEU A C 1
ATOM 1580 O O . LEU A 1 201 ? 11.213 3.362 -16.280 1.00 92.19 201 LEU A O 1
ATOM 1584 N N . ALA A 1 202 ? 12.222 1.868 -14.971 1.00 89.75 202 ALA A N 1
ATOM 1585 C CA . ALA A 1 202 ? 13.296 1.550 -15.929 1.00 89.75 202 ALA A CA 1
ATOM 1586 C C . ALA A 1 202 ? 13.328 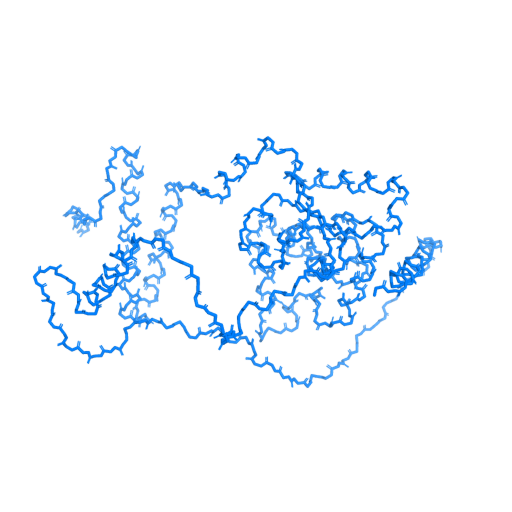0.048 -16.229 1.00 89.75 202 ALA A C 1
ATOM 1588 O O . ALA A 1 202 ? 13.221 -0.372 -17.383 1.00 89.75 202 ALA A O 1
ATOM 1589 N N . GLU A 1 203 ? 13.374 -0.745 -15.161 1.00 89.69 203 GLU A N 1
ATOM 1590 C CA . GLU A 1 203 ? 13.393 -2.207 -15.149 1.00 89.69 203 GLU A CA 1
ATOM 1591 C C . GLU A 1 203 ? 12.084 -2.740 -14.539 1.00 89.69 203 GLU A C 1
ATOM 1593 O O . GLU A 1 203 ? 11.323 -1.998 -13.920 1.00 89.69 203 GLU A O 1
ATOM 1598 N N . VAL A 1 204 ? 11.814 -4.038 -14.681 1.00 93.50 204 VAL A N 1
ATOM 1599 C CA . VAL A 1 204 ? 10.710 -4.696 -13.965 1.00 93.50 204 VAL A CA 1
ATOM 1600 C C . VAL A 1 204 ? 11.155 -4.964 -12.522 1.00 93.50 204 VAL A C 1
ATOM 1602 O O . VAL A 1 204 ? 11.998 -5.833 -12.293 1.00 93.50 204 VAL A O 1
ATOM 1605 N N . ARG A 1 205 ? 10.603 -4.209 -11.563 1.00 93.38 205 ARG A N 1
ATOM 1606 C CA . ARG A 1 205 ? 10.946 -4.264 -10.129 1.00 93.38 205 ARG A CA 1
ATOM 1607 C C . ARG A 1 205 ? 9.836 -4.897 -9.292 1.00 93.38 205 ARG A C 1
ATOM 1609 O O . ARG A 1 205 ? 8.657 -4.690 -9.565 1.00 93.38 205 ARG A O 1
ATOM 1616 N N . ASP A 1 206 ? 10.229 -5.622 -8.250 1.00 94.12 206 ASP A N 1
ATOM 1617 C CA . ASP A 1 206 ? 9.364 -6.059 -7.148 1.00 94.12 206 ASP A CA 1
ATOM 1618 C C . ASP A 1 206 ? 9.460 -5.085 -5.957 1.00 94.12 206 ASP A C 1
ATOM 1620 O O . ASP A 1 206 ? 10.058 -4.009 -6.044 1.00 94.12 206 ASP A O 1
ATOM 1624 N N . ILE A 1 207 ? 8.794 -5.412 -4.849 1.00 92.75 207 ILE A N 1
ATOM 1625 C CA . ILE A 1 207 ? 8.735 -4.545 -3.664 1.00 92.75 207 ILE A CA 1
ATOM 1626 C C . ILE A 1 207 ? 10.122 -4.399 -3.037 1.00 92.75 207 ILE A C 1
ATOM 1628 O O . ILE A 1 207 ? 10.508 -3.302 -2.630 1.00 92.75 207 ILE A O 1
ATOM 1632 N N . GLU A 1 208 ? 10.882 -5.488 -2.991 1.00 93.69 208 GLU A N 1
ATOM 1633 C CA . GLU A 1 208 ? 12.237 -5.545 -2.463 1.00 93.69 208 GLU A CA 1
ATOM 1634 C C . GLU A 1 208 ? 13.202 -4.676 -3.293 1.00 93.69 208 GLU A C 1
ATOM 1636 O O . GLU A 1 208 ? 13.958 -3.879 -2.724 1.00 93.69 208 GLU A O 1
ATOM 1641 N N . ASP A 1 209 ? 13.115 -4.739 -4.624 1.00 94.69 209 ASP A N 1
ATOM 1642 C CA . ASP A 1 209 ? 13.843 -3.862 -5.547 1.00 94.69 209 ASP A CA 1
ATOM 1643 C C . ASP A 1 209 ? 13.465 -2.386 -5.368 1.00 94.69 209 ASP A C 1
ATOM 1645 O O . ASP A 1 209 ? 14.339 -1.519 -5.393 1.00 94.69 209 ASP A O 1
ATOM 1649 N N . MET A 1 210 ? 12.184 -2.069 -5.156 1.00 95.12 210 MET A N 1
ATOM 1650 C CA . MET A 1 210 ? 11.728 -0.690 -4.921 1.00 95.12 210 MET A CA 1
ATOM 1651 C C . MET A 1 210 ? 12.255 -0.129 -3.592 1.00 95.12 210 MET A C 1
ATOM 1653 O O . MET A 1 210 ? 12.676 1.030 -3.528 1.00 95.12 210 MET A O 1
ATOM 1657 N N . VAL A 1 211 ? 12.314 -0.957 -2.540 1.00 95.69 211 VAL A N 1
ATOM 1658 C CA . VAL A 1 211 ? 12.999 -0.627 -1.276 1.00 95.69 211 VAL A CA 1
ATOM 1659 C C . VAL A 1 211 ? 14.485 -0.379 -1.513 1.00 95.69 211 VAL A C 1
ATOM 1661 O O . VAL A 1 211 ? 15.049 0.584 -0.982 1.00 95.69 211 VAL A O 1
ATOM 1664 N N . GLN A 1 212 ? 15.132 -1.224 -2.319 1.00 95.56 212 GLN A N 1
ATOM 1665 C CA . GLN A 1 212 ? 16.540 -1.057 -2.649 1.00 95.56 212 GLN A CA 1
ATOM 1666 C C . GLN A 1 212 ? 16.784 0.216 -3.469 1.00 95.56 212 GLN A C 1
ATOM 1668 O O . GLN A 1 212 ? 17.778 0.896 -3.223 1.00 95.56 212 GLN A O 1
ATOM 1673 N N . LEU A 1 213 ? 15.897 0.559 -4.404 1.00 94.94 213 LEU A N 1
ATOM 1674 C CA . LEU A 1 213 ? 15.999 1.756 -5.234 1.00 94.94 213 LEU A CA 1
ATOM 1675 C C . LEU A 1 213 ? 15.867 3.033 -4.399 1.00 94.94 213 LEU A C 1
ATOM 1677 O O . LEU A 1 213 ? 16.713 3.918 -4.499 1.00 94.94 213 LEU A O 1
ATOM 1681 N N . GLY A 1 214 ? 14.869 3.116 -3.516 1.00 94.94 214 GLY A N 1
ATOM 1682 C CA . GLY A 1 214 ? 14.699 4.297 -2.662 1.00 94.94 214 GLY A CA 1
ATOM 1683 C C . GLY A 1 214 ? 15.867 4.520 -1.701 1.00 94.94 214 GLY A C 1
ATOM 1684 O O . GLY A 1 214 ? 16.245 5.657 -1.441 1.00 94.94 214 GLY A O 1
ATOM 1685 N N . ARG A 1 215 ? 16.526 3.444 -1.245 1.00 94.88 215 ARG A N 1
ATOM 1686 C CA . ARG A 1 215 ? 17.796 3.541 -0.500 1.00 94.88 215 ARG A CA 1
ATOM 1687 C C . ARG A 1 215 ? 18.954 4.088 -1.335 1.00 94.88 215 ARG A C 1
ATOM 1689 O O . ARG A 1 215 ? 19.854 4.689 -0.766 1.00 94.88 215 ARG A O 1
ATOM 1696 N N . GLN A 1 216 ? 18.963 3.856 -2.646 1.00 92.88 216 GLN A N 1
ATOM 1697 C CA . GLN A 1 216 ? 20.017 4.339 -3.547 1.00 92.88 216 GLN A CA 1
ATOM 1698 C C . GLN A 1 216 ? 19.813 5.806 -3.920 1.00 92.88 216 GLN A C 1
ATOM 1700 O O . GLN A 1 216 ? 20.780 6.558 -3.956 1.00 92.88 216 GLN A O 1
ATOM 1705 N N . LEU A 1 217 ? 18.561 6.203 -4.155 1.00 92.56 217 LEU A N 1
ATOM 1706 C CA . LEU A 1 217 ? 18.183 7.568 -4.526 1.00 92.56 217 LEU A CA 1
ATOM 1707 C C . LEU A 1 217 ? 17.853 8.464 -3.317 1.00 92.56 217 LEU A C 1
ATOM 1709 O O . LEU A 1 217 ? 17.487 9.616 -3.500 1.00 92.56 217 LEU A O 1
ATOM 1713 N N . HIS A 1 218 ? 17.952 7.942 -2.088 1.00 93.81 218 HIS A N 1
ATOM 1714 C CA . HIS A 1 218 ? 17.550 8.614 -0.842 1.00 93.81 218 HIS A CA 1
ATOM 1715 C C . HIS A 1 218 ? 16.085 9.114 -0.817 1.00 93.81 218 HIS A C 1
ATOM 1717 O O . HIS A 1 218 ? 15.752 10.080 -0.134 1.00 93.81 218 HIS A O 1
ATOM 1723 N N . ILE A 1 219 ? 15.176 8.400 -1.488 1.00 95.38 219 ILE A N 1
ATOM 1724 C CA . ILE A 1 219 ? 13.752 8.750 -1.634 1.00 95.38 219 ILE A CA 1
ATOM 1725 C C . ILE A 1 219 ? 12.864 7.640 -1.067 1.00 95.38 219 ILE A C 1
ATOM 1727 O O . ILE A 1 219 ? 13.152 6.455 -1.210 1.00 95.38 219 ILE A O 1
ATOM 1731 N N . CYS A 1 220 ? 11.752 8.011 -0.432 1.00 95.81 220 CYS A N 1
ATOM 1732 C CA . CYS A 1 220 ? 10.801 7.083 0.171 1.00 95.81 220 CYS A CA 1
ATOM 1733 C C . CYS A 1 220 ? 10.087 6.219 -0.894 1.00 95.81 220 CYS A C 1
ATOM 1735 O O . CYS A 1 220 ? 9.241 6.746 -1.626 1.00 95.81 220 CYS A O 1
ATOM 1737 N N . PRO A 1 221 ? 10.310 4.886 -0.928 1.00 95.94 221 PRO A N 1
ATOM 1738 C CA . PRO A 1 221 ? 9.685 3.997 -1.911 1.00 95.94 221 PRO A CA 1
ATOM 1739 C C . PRO A 1 221 ? 8.155 3.994 -1.852 1.00 95.94 221 PRO A C 1
ATOM 1741 O O . PRO A 1 221 ? 7.500 3.768 -2.864 1.00 95.94 221 PRO A O 1
ATOM 1744 N N . TYR A 1 222 ? 7.564 4.255 -0.680 1.00 94.44 222 TYR A N 1
ATOM 1745 C CA . TYR A 1 222 ? 6.108 4.297 -0.509 1.00 94.44 222 TYR A CA 1
ATOM 1746 C C . TYR A 1 222 ? 5.450 5.461 -1.269 1.00 94.44 222 TYR A C 1
ATOM 1748 O O . TYR A 1 222 ? 4.382 5.284 -1.846 1.00 94.44 222 TYR A O 1
ATOM 1756 N N . TYR A 1 223 ? 6.080 6.641 -1.297 1.00 92.94 223 TYR A N 1
ATOM 1757 C CA . TYR A 1 223 ? 5.567 7.778 -2.073 1.00 92.94 223 TYR A CA 1
ATOM 1758 C C . TYR A 1 223 ? 6.035 7.710 -3.533 1.00 92.94 223 TYR A C 1
ATOM 1760 O O . TYR A 1 223 ? 5.238 7.957 -4.434 1.00 92.94 223 TYR A O 1
ATOM 1768 N N . GLY A 1 224 ? 7.268 7.258 -3.782 1.00 93.31 224 GLY A N 1
ATOM 1769 C CA . GLY A 1 224 ? 7.783 7.045 -5.136 1.00 93.31 224 GLY A CA 1
ATOM 1770 C C . GLY A 1 224 ? 6.991 6.006 -5.945 1.00 93.31 224 GLY A C 1
ATOM 1771 O O . GLY A 1 224 ? 6.626 6.255 -7.085 1.00 93.31 224 GLY A O 1
ATOM 1772 N N . SER A 1 225 ? 6.622 4.861 -5.358 1.00 92.69 225 SER A N 1
ATOM 1773 C CA . SER A 1 225 ? 5.770 3.865 -6.042 1.00 92.69 225 SER A CA 1
ATOM 1774 C C . SER A 1 225 ? 4.366 4.387 -6.375 1.00 92.69 225 SER A C 1
ATOM 1776 O O . SER A 1 225 ? 3.740 3.886 -7.305 1.00 92.69 225 SER A O 1
ATOM 1778 N N . ARG A 1 226 ? 3.873 5.432 -5.695 1.00 92.31 226 ARG A N 1
ATOM 1779 C CA . ARG A 1 226 ? 2.589 6.066 -6.031 1.00 92.31 226 ARG A CA 1
ATOM 1780 C C . ARG A 1 226 ? 2.684 6.970 -7.263 1.00 92.31 226 ARG A C 1
ATOM 1782 O O . ARG A 1 226 ? 1.774 6.918 -8.084 1.00 92.31 226 ARG A O 1
ATOM 1789 N N . SER A 1 227 ? 3.771 7.728 -7.452 1.00 90.69 227 SER A N 1
ATOM 1790 C CA . SER A 1 227 ? 3.934 8.568 -8.657 1.00 90.69 227 SER A CA 1
ATOM 1791 C C . SER A 1 227 ? 4.071 7.736 -9.938 1.00 90.69 227 SER A C 1
ATOM 1793 O O . SER A 1 227 ? 3.647 8.159 -11.007 1.00 90.69 227 SER A O 1
ATOM 1795 N N . THR A 1 228 ? 4.590 6.510 -9.843 1.00 91.56 228 THR A N 1
ATOM 1796 C CA . THR A 1 228 ? 4.737 5.608 -11.001 1.00 91.56 228 THR A CA 1
ATOM 1797 C C . THR A 1 228 ? 3.422 5.053 -11.571 1.00 91.56 228 THR A C 1
ATOM 1799 O O . THR A 1 228 ? 3.415 4.524 -12.685 1.00 91.56 228 THR A O 1
ATOM 1802 N N . LEU A 1 229 ? 2.296 5.170 -10.853 1.00 90.62 229 LEU A N 1
ATOM 1803 C CA . LEU A 1 229 ? 1.021 4.552 -11.245 1.00 90.62 229 LEU A CA 1
ATOM 1804 C C . LEU A 1 229 ? 0.444 5.094 -12.561 1.00 90.62 229 LEU A C 1
ATOM 1806 O O . LEU A 1 229 ? -0.160 4.334 -13.314 1.00 90.62 229 LEU A O 1
ATOM 1810 N N . THR A 1 230 ? 0.648 6.378 -12.856 1.00 86.69 230 THR A N 1
ATOM 1811 C CA . THR A 1 230 ? 0.123 7.047 -14.060 1.00 86.69 230 THR A CA 1
ATOM 1812 C C . THR A 1 230 ? 0.775 6.565 -15.360 1.00 86.69 230 THR A C 1
ATOM 1814 O O . THR A 1 230 ? 0.133 6.588 -16.406 1.00 86.69 230 THR A O 1
ATOM 1817 N N . GLU A 1 231 ? 2.022 6.086 -15.302 1.00 87.56 231 GLU A N 1
ATOM 1818 C CA . GLU A 1 231 ? 2.797 5.596 -16.458 1.00 87.56 231 GLU A CA 1
ATOM 1819 C C . GLU A 1 231 ? 3.002 4.065 -16.451 1.00 87.56 231 GLU A C 1
ATOM 1821 O O . GLU A 1 231 ? 3.793 3.502 -17.220 1.00 87.56 231 GLU A O 1
ATOM 1826 N N . SER A 1 232 ? 2.265 3.361 -15.590 1.00 90.94 232 SER A N 1
ATOM 1827 C CA . SER A 1 232 ? 2.318 1.903 -15.456 1.00 90.94 232 SER A CA 1
ATOM 1828 C C . SER A 1 232 ? 1.477 1.176 -16.508 1.00 90.94 232 SER A C 1
ATOM 1830 O O . SER A 1 232 ? 0.345 1.549 -16.796 1.00 90.94 232 SER A O 1
ATOM 1832 N N . GLN A 1 233 ? 2.010 0.090 -17.074 1.00 92.31 233 GLN A N 1
ATOM 1833 C CA . GLN A 1 233 ? 1.242 -0.853 -17.897 1.00 92.31 233 GLN A CA 1
ATOM 1834 C C . GLN A 1 233 ? 0.584 -1.909 -17.015 1.00 92.31 233 GLN A C 1
ATOM 1836 O O . GLN A 1 233 ? -0.549 -2.304 -17.273 1.00 92.31 233 GLN A O 1
ATOM 1841 N N . TRP A 1 234 ? 1.310 -2.343 -15.987 1.00 94.31 234 TRP A N 1
ATOM 1842 C CA . TRP A 1 234 ? 0.892 -3.314 -14.991 1.00 94.31 234 TRP A CA 1
ATOM 1843 C C . TRP A 1 234 ? 1.048 -2.711 -13.599 1.00 94.31 234 TRP A C 1
ATOM 1845 O O . TRP A 1 234 ? 2.071 -2.103 -13.286 1.00 94.31 234 TRP A O 1
ATOM 1855 N N . VAL A 1 235 ? 0.058 -2.924 -12.744 1.00 95.50 235 VAL A N 1
ATOM 1856 C CA . VAL A 1 235 ? 0.113 -2.576 -11.325 1.00 95.50 235 VAL A CA 1
ATOM 1857 C C . VAL A 1 235 ? -0.178 -3.844 -10.539 1.00 95.50 235 VAL A C 1
ATOM 1859 O O . VAL A 1 235 ? -1.276 -4.391 -10.631 1.00 95.50 235 VAL A O 1
ATOM 1862 N N . THR A 1 236 ? 0.801 -4.327 -9.778 1.00 96.12 236 THR A N 1
ATOM 1863 C CA . THR A 1 236 ? 0.639 -5.516 -8.932 1.00 96.12 236 THR A CA 1
ATOM 1864 C C . THR A 1 236 ? 0.300 -5.074 -7.514 1.00 96.12 236 THR A C 1
ATOM 1866 O O . THR A 1 236 ? 1.082 -4.340 -6.903 1.00 96.12 236 THR A O 1
ATOM 1869 N N . LEU A 1 237 ? -0.845 -5.496 -6.979 1.00 94.94 237 LEU A N 1
ATOM 1870 C CA . LEU A 1 237 ? -1.359 -5.008 -5.697 1.00 94.94 237 LEU A CA 1
ATOM 1871 C C . LEU A 1 237 ? -2.005 -6.116 -4.848 1.00 94.94 237 LEU A C 1
ATOM 1873 O O . LEU A 1 237 ? -2.651 -7.005 -5.389 1.00 94.94 237 LEU A O 1
ATOM 1877 N N . PRO A 1 238 ? -1.889 -6.077 -3.511 1.00 92.81 238 PRO A N 1
ATOM 1878 C CA . PRO A 1 238 ? -2.658 -6.963 -2.644 1.00 92.81 238 PRO A CA 1
ATOM 1879 C C . PRO A 1 238 ? -4.170 -6.762 -2.781 1.00 92.81 238 PRO A C 1
ATOM 1881 O O . PRO A 1 238 ? -4.639 -5.640 -2.999 1.00 92.81 238 PRO A O 1
ATOM 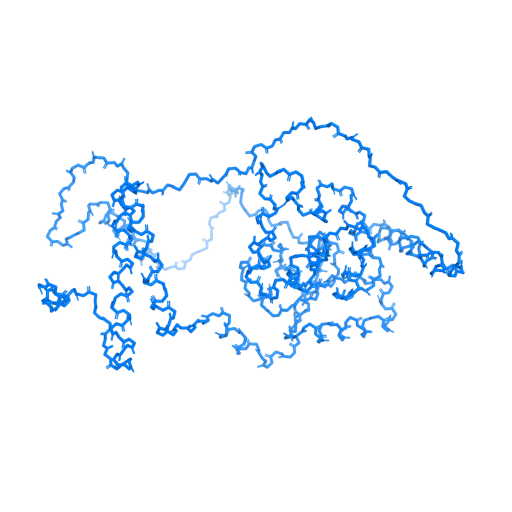1884 N N . TYR A 1 239 ? -4.936 -7.829 -2.540 1.00 93.25 239 TYR A N 1
ATOM 1885 C CA . TYR A 1 239 ? -6.405 -7.806 -2.513 1.00 93.25 239 TYR A CA 1
ATOM 1886 C C . TYR A 1 239 ? -6.997 -6.618 -1.739 1.00 93.25 239 TYR A C 1
ATOM 1888 O O . TYR A 1 239 ? -7.918 -5.969 -2.227 1.00 93.25 239 TYR A O 1
ATOM 1896 N N . ASN A 1 240 ? -6.474 -6.280 -0.556 1.00 90.25 240 ASN A N 1
ATOM 1897 C CA . ASN A 1 240 ? -7.037 -5.189 0.244 1.00 90.25 240 ASN A CA 1
ATOM 1898 C C . ASN A 1 240 ? -6.949 -3.821 -0.456 1.00 90.25 240 ASN A C 1
ATOM 1900 O O . ASN A 1 240 ? -7.868 -3.024 -0.305 1.00 90.25 240 ASN A O 1
ATOM 1904 N N . LEU A 1 241 ? -5.914 -3.570 -1.269 1.00 91.81 241 LEU A N 1
ATOM 1905 C CA . LEU A 1 241 ? -5.795 -2.325 -2.038 1.00 91.81 241 LEU A CA 1
ATOM 1906 C C . LEU A 1 241 ? -6.738 -2.283 -3.250 1.00 91.81 241 LEU A C 1
ATOM 1908 O O . LEU A 1 241 ? -7.142 -1.197 -3.658 1.00 91.81 241 LEU A O 1
ATOM 1912 N N . LEU A 1 242 ? -7.096 -3.441 -3.818 1.00 93.06 242 LEU A N 1
ATOM 1913 C CA . LEU A 1 242 ? -8.065 -3.530 -4.915 1.00 93.06 242 LEU A CA 1
ATOM 1914 C C . LEU A 1 242 ? -9.507 -3.415 -4.402 1.00 93.06 242 LEU A C 1
ATOM 1916 O O . LEU A 1 242 ? -10.338 -2.741 -5.006 1.00 93.06 242 LEU A O 1
ATOM 1920 N N . LEU A 1 243 ? -9.827 -4.090 -3.300 1.00 91.69 243 LEU A N 1
ATOM 1921 C CA . LEU A 1 243 ? -11.209 -4.280 -2.862 1.00 91.69 243 LEU A CA 1
ATOM 1922 C C . LEU A 1 243 ? -11.716 -3.097 -2.025 1.00 91.69 243 LEU A C 1
ATOM 1924 O O . LEU A 1 243 ? -12.851 -2.657 -2.218 1.00 91.69 243 LEU A O 1
ATOM 1928 N N . GLN A 1 244 ? -10.873 -2.504 -1.171 1.00 91.00 244 GLN A N 1
ATOM 1929 C CA . GLN A 1 244 ? -11.251 -1.331 -0.375 1.00 91.00 244 GLN A CA 1
ATOM 1930 C C . GLN A 1 244 ? -11.381 -0.082 -1.263 1.00 91.00 244 GLN A C 1
ATOM 1932 O O . GLN A 1 244 ? -10.400 0.397 -1.833 1.00 91.00 244 GLN A O 1
ATOM 1937 N N . LYS A 1 245 ? -12.596 0.482 -1.347 1.00 89.94 245 LYS A N 1
ATOM 1938 C CA . LYS A 1 245 ? -12.896 1.700 -2.126 1.00 89.94 245 LYS A CA 1
ATOM 1939 C C . LYS A 1 245 ? -11.981 2.876 -1.737 1.00 89.94 245 LYS A C 1
ATOM 1941 O O . LYS A 1 245 ? -11.307 3.422 -2.604 1.00 89.94 245 LYS A O 1
ATOM 1946 N N . SER A 1 246 ? -11.858 3.164 -0.442 1.00 89.62 246 SER A N 1
ATOM 1947 C CA . SER A 1 246 ? -11.006 4.243 0.084 1.00 89.62 246 SER A CA 1
ATOM 1948 C C . SER A 1 246 ? -9.514 4.058 -0.224 1.00 89.62 246 SER A C 1
ATOM 1950 O O . SER A 1 246 ? -8.799 5.033 -0.461 1.00 89.62 246 SER A O 1
ATOM 1952 N N . ALA A 1 247 ? -9.027 2.811 -0.271 1.00 89.50 247 ALA A N 1
ATOM 1953 C CA . ALA A 1 247 ? -7.654 2.519 -0.674 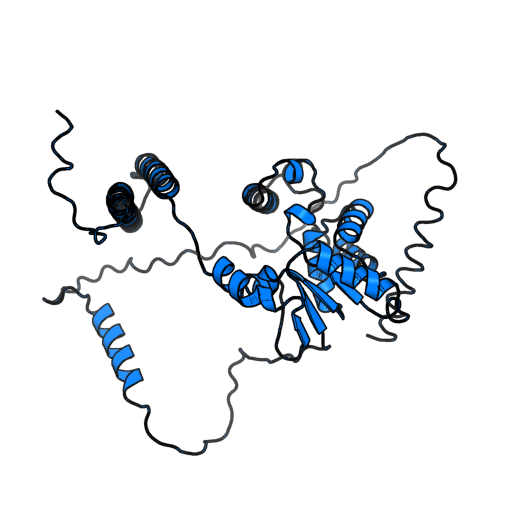1.00 89.50 247 ALA A CA 1
ATOM 1954 C C . ALA A 1 247 ? -7.439 2.826 -2.164 1.00 89.50 247 ALA A C 1
ATOM 1956 O O . ALA A 1 247 ? -6.456 3.485 -2.506 1.00 89.50 247 ALA A O 1
ATOM 1957 N N . ARG A 1 248 ? -8.376 2.413 -3.034 1.00 91.69 248 ARG A N 1
ATOM 1958 C CA . ARG A 1 248 ? -8.347 2.732 -4.471 1.00 91.69 248 ARG A CA 1
ATOM 1959 C C . ARG A 1 248 ? -8.370 4.233 -4.730 1.00 91.69 248 ARG A C 1
ATOM 1961 O O . ARG A 1 248 ? -7.541 4.710 -5.499 1.00 91.69 248 ARG A O 1
ATOM 1968 N N . GLU A 1 249 ? -9.261 4.965 -4.067 1.00 89.81 249 GLU A N 1
ATOM 1969 C CA . GLU A 1 249 ? -9.390 6.423 -4.193 1.00 89.81 249 GLU A CA 1
ATOM 1970 C C . GLU A 1 249 ? -8.097 7.133 -3.774 1.00 89.81 249 GLU A C 1
ATOM 1972 O O . GLU A 1 249 ? -7.530 7.891 -4.556 1.00 89.81 249 GLU A O 1
ATOM 1977 N N . SER A 1 250 ? -7.537 6.786 -2.607 1.00 87.88 250 SER A N 1
ATOM 1978 C CA . SER A 1 250 ? -6.256 7.331 -2.126 1.00 87.88 250 SER A CA 1
ATOM 1979 C C . SER A 1 250 ? -5.053 7.015 -3.034 1.00 87.88 250 SER A C 1
ATOM 1981 O O . SER A 1 250 ? -4.011 7.669 -2.926 1.00 87.88 250 SER A O 1
ATOM 1983 N N . LEU A 1 251 ? -5.159 5.987 -3.882 1.00 87.94 251 LEU A N 1
ATOM 1984 C CA . LEU A 1 251 ? -4.139 5.561 -4.845 1.00 87.94 251 LEU A CA 1
ATOM 1985 C C . LEU A 1 251 ? -4.425 6.032 -6.283 1.00 87.94 251 LEU A C 1
ATOM 1987 O O . LEU A 1 251 ? -3.602 5.783 -7.159 1.00 87.94 251 LEU A O 1
ATOM 1991 N N . GLY A 1 252 ? -5.570 6.667 -6.556 1.00 87.94 252 GLY A N 1
ATOM 1992 C CA . GLY A 1 252 ? -5.989 7.017 -7.918 1.00 87.94 252 GLY A CA 1
ATOM 1993 C C . GLY A 1 252 ? -6.282 5.808 -8.823 1.00 87.94 252 GLY A C 1
ATOM 1994 O O . GLY A 1 252 ? -6.213 5.926 -10.046 1.00 87.94 252 GLY A O 1
ATOM 1995 N N . ILE A 1 253 ? -6.594 4.637 -8.254 1.00 90.00 253 ILE A N 1
ATOM 1996 C CA . ILE A 1 253 ? -6.860 3.402 -9.011 1.00 90.00 253 ILE A CA 1
ATOM 1997 C C . ILE A 1 253 ? -8.238 3.484 -9.680 1.00 90.00 253 ILE A C 1
ATOM 1999 O O . ILE A 1 253 ? -9.276 3.378 -9.023 1.00 90.00 253 ILE A O 1
ATOM 2003 N N . ARG A 1 254 ? -8.244 3.613 -11.011 1.00 89.06 254 ARG A N 1
ATOM 2004 C CA . ARG A 1 254 ? -9.454 3.629 -11.847 1.00 89.06 254 ARG A CA 1
ATOM 2005 C C . ARG A 1 254 ? -9.686 2.240 -12.437 1.00 89.06 254 ARG A C 1
ATOM 2007 O O . ARG A 1 254 ? -8.841 1.753 -13.178 1.00 89.06 254 ARG A O 1
ATOM 2014 N N . LEU A 1 255 ? -10.815 1.596 -12.135 1.00 90.88 255 LEU A N 1
ATOM 2015 C CA . LEU A 1 255 ? -11.122 0.260 -12.681 1.00 90.88 255 LEU A CA 1
ATOM 2016 C C . LEU A 1 255 ? -11.845 0.310 -14.039 1.00 90.88 255 LEU A C 1
ATOM 2018 O O . LEU A 1 255 ? -11.662 -0.584 -14.859 1.00 90.88 255 LEU A O 1
ATOM 2022 N N . ARG A 1 256 ? -12.644 1.354 -14.299 1.00 90.81 256 ARG A N 1
ATOM 2023 C CA . ARG A 1 256 ? -13.314 1.563 -15.594 1.00 90.81 256 ARG A CA 1
ATOM 2024 C C . ARG A 1 256 ? -12.271 1.841 -16.687 1.00 90.81 256 ARG A C 1
ATOM 2026 O O . ARG A 1 256 ? -11.300 2.550 -16.436 1.00 90.81 256 ARG A O 1
ATOM 2033 N N . GLY A 1 257 ? -12.456 1.240 -17.865 1.00 89.25 257 GLY A N 1
ATOM 2034 C CA . GLY A 1 257 ? -11.510 1.313 -18.992 1.00 89.25 257 GLY A CA 1
ATOM 2035 C C . GLY A 1 257 ? -10.224 0.483 -18.828 1.00 89.25 257 GLY A C 1
ATOM 2036 O O . GLY A 1 257 ? -9.362 0.512 -19.705 1.00 89.25 257 GLY A O 1
ATOM 2037 N N . ASN A 1 258 ? -10.089 -0.268 -17.727 1.00 93.69 258 ASN A N 1
ATOM 2038 C CA . ASN A 1 258 ? -8.879 -1.004 -17.357 1.00 93.69 258 ASN A CA 1
ATOM 2039 C C . ASN A 1 258 ? -9.145 -2.502 -17.148 1.00 93.69 258 ASN A C 1
ATOM 2041 O O . ASN A 1 258 ? -10.282 -2.936 -16.971 1.00 93.69 258 ASN A O 1
ATOM 2045 N N . ILE A 1 259 ? -8.079 -3.304 -17.179 1.00 95.94 259 ILE A N 1
ATOM 2046 C CA . ILE A 1 259 ? -8.150 -4.763 -17.023 1.00 95.94 259 ILE A CA 1
ATOM 2047 C C . ILE A 1 259 ? -7.834 -5.111 -15.569 1.00 95.94 259 ILE A C 1
ATOM 2049 O O . ILE A 1 259 ? -6.847 -4.625 -15.019 1.00 95.94 259 ILE A O 1
ATOM 2053 N N . VAL A 1 260 ? -8.638 -5.977 -14.952 1.00 96.69 260 VAL A N 1
ATOM 2054 C CA . VAL A 1 260 ? -8.394 -6.496 -13.599 1.00 96.69 260 VAL A CA 1
ATOM 2055 C C . VAL A 1 260 ? -8.229 -8.009 -13.671 1.00 96.69 260 VAL A C 1
ATOM 2057 O O . VAL A 1 260 ? -9.119 -8.711 -14.143 1.00 96.69 260 VAL A O 1
ATOM 2060 N N . ILE A 1 261 ? -7.092 -8.505 -13.192 1.00 96.94 261 ILE A N 1
ATOM 2061 C CA . ILE A 1 261 ? -6.781 -9.928 -13.060 1.00 96.94 261 ILE A CA 1
ATOM 2062 C C . ILE A 1 261 ? -6.749 -10.240 -11.565 1.00 96.94 261 ILE A C 1
ATOM 2064 O O . ILE A 1 261 ? -5.957 -9.649 -10.831 1.00 96.94 261 ILE A O 1
ATOM 2068 N N . ILE A 1 262 ? -7.611 -11.151 -11.114 1.00 95.88 262 ILE A N 1
ATOM 2069 C CA . ILE A 1 262 ? -7.606 -11.658 -9.739 1.00 95.88 262 ILE A CA 1
ATOM 2070 C C . ILE A 1 262 ? -7.038 -13.072 -9.774 1.00 95.88 262 ILE A C 1
ATOM 2072 O O . ILE A 1 262 ? -7.701 -14.014 -10.202 1.00 95.88 262 ILE A O 1
ATOM 2076 N N . ASP A 1 263 ? -5.798 -13.189 -9.330 1.00 95.50 263 ASP A N 1
ATOM 2077 C CA . ASP A 1 263 ? -5.120 -14.452 -9.088 1.00 95.50 263 ASP A CA 1
ATOM 2078 C C . ASP A 1 263 ? -5.587 -15.062 -7.761 1.00 95.50 263 ASP A C 1
ATOM 2080 O O . ASP A 1 263 ? -5.976 -14.339 -6.844 1.00 95.50 263 ASP A O 1
ATOM 2084 N N . GLU A 1 264 ? -5.594 -16.391 -7.670 1.00 91.56 264 GLU A N 1
ATOM 2085 C CA . GLU A 1 264 ? -6.079 -17.174 -6.520 1.00 91.56 264 GLU A CA 1
ATOM 2086 C C . GLU A 1 264 ? -7.483 -16.806 -6.000 1.00 91.56 264 GLU A C 1
ATOM 2088 O O . GLU A 1 264 ? -7.777 -16.912 -4.803 1.00 91.56 264 GLU A O 1
ATOM 2093 N N . ALA A 1 265 ? -8.374 -16.408 -6.919 1.00 92.69 265 ALA A N 1
ATOM 2094 C CA . ALA A 1 265 ? -9.708 -15.855 -6.650 1.00 92.69 265 ALA A CA 1
ATOM 2095 C C . ALA A 1 265 ? -10.630 -16.722 -5.764 1.00 92.69 265 ALA A C 1
ATOM 2097 O O . ALA A 1 265 ? -11.629 -16.217 -5.254 1.00 92.69 265 ALA A O 1
ATOM 2098 N N . HIS A 1 266 ? -10.289 -17.988 -5.505 1.00 93.19 266 HIS A N 1
ATOM 2099 C CA . HIS A 1 266 ? -10.957 -18.808 -4.491 1.00 93.19 266 HIS A CA 1
ATOM 2100 C C . HIS A 1 266 ? -10.893 -18.182 -3.079 1.00 93.19 266 HIS A C 1
ATOM 2102 O O . HIS A 1 266 ? -11.804 -18.374 -2.282 1.00 93.19 266 HIS A O 1
ATOM 2108 N N . ASN A 1 267 ? -9.871 -17.365 -2.788 1.00 90.31 267 ASN A N 1
ATOM 2109 C CA . ASN A 1 267 ? -9.705 -16.632 -1.522 1.00 90.31 267 ASN A CA 1
ATOM 2110 C C . ASN A 1 267 ? -10.471 -15.295 -1.460 1.00 90.31 267 ASN A C 1
ATOM 2112 O O . ASN A 1 267 ? -10.386 -14.573 -0.458 1.00 90.31 267 ASN A O 1
ATOM 2116 N N . LEU A 1 268 ? -11.152 -14.900 -2.541 1.00 91.94 268 LEU A N 1
ATOM 2117 C CA . LEU A 1 268 ? -11.719 -13.558 -2.683 1.00 91.94 268 LEU A CA 1
ATOM 2118 C C . LEU A 1 268 ? -12.847 -13.294 -1.677 1.00 91.94 268 LEU A C 1
ATOM 2120 O O . LEU A 1 268 ? -12.865 -12.239 -1.044 1.00 91.94 268 LEU A O 1
ATOM 2124 N N . VAL A 1 269 ? -13.758 -14.257 -1.498 1.00 92.38 269 VAL A N 1
ATOM 2125 C CA . VAL A 1 269 ? -14.923 -14.133 -0.601 1.00 92.38 269 VAL A CA 1
ATOM 2126 C C . VAL A 1 269 ? -14.491 -14.031 0.863 1.00 92.38 269 VAL A C 1
ATOM 2128 O O . VAL A 1 269 ? -14.955 -13.143 1.581 1.00 92.38 269 VAL A O 1
ATOM 2131 N N . ASP A 1 270 ? -13.546 -14.870 1.289 1.00 91.56 270 ASP A N 1
ATOM 2132 C CA . ASP A 1 270 ? -12.977 -14.826 2.640 1.00 91.56 270 ASP A CA 1
ATOM 2133 C C . ASP A 1 270 ? -12.287 -13.487 2.907 1.00 91.56 270 ASP A C 1
ATOM 2135 O O . ASP A 1 270 ? -12.452 -12.891 3.972 1.00 91.56 270 ASP A O 1
ATOM 2139 N N . THR A 1 271 ? -11.549 -12.971 1.919 1.00 90.12 271 THR A N 1
ATOM 2140 C CA . THR A 1 271 ? -10.845 -11.692 2.060 1.00 90.12 271 THR A CA 1
ATOM 2141 C C . THR A 1 271 ? -11.812 -10.509 2.087 1.00 90.12 271 THR A C 1
ATOM 2143 O O . THR A 1 271 ? -11.622 -9.595 2.884 1.00 90.12 271 THR A O 1
ATOM 2146 N N . LEU A 1 272 ? -12.882 -10.527 1.283 1.00 90.88 272 LEU A N 1
ATOM 2147 C CA . LEU A 1 272 ? -13.966 -9.542 1.376 1.00 90.88 272 LEU A CA 1
ATOM 2148 C C . LEU A 1 272 ? -14.628 -9.581 2.758 1.00 90.88 272 LEU A C 1
ATOM 2150 O O . LEU A 1 272 ? -14.775 -8.540 3.396 1.00 90.88 272 LEU A O 1
ATOM 2154 N N . SER A 1 273 ? -14.947 -10.776 3.254 1.00 92.00 273 SER A N 1
ATOM 2155 C CA . SER A 1 273 ? -15.534 -10.961 4.584 1.00 92.00 273 SER A CA 1
ATOM 2156 C C . SER A 1 273 ? -14.613 -10.424 5.685 1.00 92.00 273 SER A C 1
ATOM 2158 O O . SER A 1 273 ? -15.083 -9.755 6.599 1.00 92.00 273 SER A O 1
ATOM 2160 N N . GLN A 1 274 ? -13.296 -10.630 5.584 1.00 89.19 274 GLN A N 1
ATOM 2161 C CA . GLN A 1 274 ? -12.307 -10.082 6.524 1.00 89.19 274 GLN A CA 1
ATOM 2162 C C . GLN A 1 274 ? -12.131 -8.559 6.410 1.00 89.19 274 GLN A C 1
ATOM 2164 O O . GLN A 1 274 ? -11.919 -7.897 7.419 1.00 89.19 274 GLN A O 1
ATOM 2169 N N . ILE A 1 275 ? -12.230 -7.987 5.206 1.00 87.88 275 ILE A N 1
ATOM 2170 C CA . ILE A 1 275 ? -12.126 -6.535 4.971 1.00 87.88 275 ILE A CA 1
ATOM 2171 C C . ILE A 1 275 ? -13.327 -5.776 5.548 1.00 87.88 275 ILE A C 1
ATOM 2173 O O . ILE A 1 275 ? -13.158 -4.659 6.038 1.00 87.88 275 ILE A O 1
ATOM 2177 N N . TYR A 1 276 ? -14.522 -6.365 5.467 1.00 88.12 276 TYR A N 1
ATOM 2178 C CA . TYR A 1 276 ? -15.787 -5.743 5.869 1.00 88.12 276 TYR A CA 1
ATOM 2179 C C . TYR A 1 276 ? -16.335 -6.242 7.217 1.00 88.12 276 TYR A C 1
ATOM 2181 O O . TYR A 1 276 ? -17.446 -5.876 7.596 1.00 88.12 276 TYR A O 1
ATOM 2189 N N . SER A 1 277 ? -15.564 -7.030 7.973 1.00 91.88 277 SER A N 1
ATOM 2190 C CA . SER A 1 277 ? -15.896 -7.420 9.348 1.00 91.88 277 SER A CA 1
ATOM 2191 C C . SER A 1 277 ? -14.867 -6.904 10.351 1.00 91.88 277 SER A C 1
ATOM 2193 O O . SER A 1 277 ? -13.710 -6.639 10.031 1.00 91.88 277 SER A O 1
ATOM 2195 N N . CYS A 1 278 ? -15.291 -6.764 11.605 1.00 90.00 278 CYS A N 1
ATOM 2196 C CA . CYS A 1 278 ? -14.402 -6.504 12.726 1.00 90.00 278 CYS A CA 1
ATOM 2197 C C . CYS A 1 278 ? -14.808 -7.380 13.917 1.00 90.00 278 CYS A C 1
ATOM 2199 O O . CYS A 1 278 ? -15.978 -7.712 14.094 1.00 90.00 278 CYS A O 1
ATOM 2201 N N . THR A 1 279 ? -13.832 -7.773 14.738 1.00 90.56 279 THR A N 1
ATOM 2202 C CA . THR A 1 279 ? -14.084 -8.537 15.969 1.00 90.56 279 THR A CA 1
ATOM 2203 C C . THR A 1 279 ? -13.835 -7.647 17.180 1.00 90.56 279 THR A C 1
ATOM 2205 O O . THR A 1 279 ? -12.738 -7.116 17.369 1.00 90.56 279 THR A O 1
ATOM 2208 N N . VAL A 1 280 ? -14.860 -7.481 18.016 1.00 90.56 280 VAL A N 1
ATOM 2209 C CA . VAL A 1 280 ? -14.799 -6.665 19.232 1.00 90.56 280 VAL A CA 1
ATOM 2210 C C . VAL A 1 280 ? -14.796 -7.583 20.450 1.00 90.56 280 VAL A C 1
ATOM 2212 O O . VAL A 1 280 ? -15.822 -8.143 20.826 1.00 90.56 280 VAL A O 1
ATOM 2215 N N . HIS A 1 281 ? -13.632 -7.734 21.081 1.00 92.50 281 HIS A N 1
ATOM 2216 C CA . HIS A 1 281 ? -13.505 -8.464 22.341 1.00 92.50 281 HIS A CA 1
ATOM 2217 C C . HIS A 1 281 ? -13.880 -7.579 23.537 1.00 92.50 281 HIS A C 1
ATOM 2219 O O . HIS A 1 281 ? -13.717 -6.360 23.499 1.00 92.50 281 HIS A O 1
ATOM 2225 N N . LEU A 1 282 ? -14.297 -8.203 24.644 1.00 93.19 282 LEU A N 1
ATOM 2226 C CA . LEU A 1 282 ? -14.581 -7.526 25.917 1.00 93.19 282 LEU A CA 1
ATOM 2227 C C . LEU A 1 282 ? -13.425 -6.617 26.377 1.00 93.19 282 LEU A C 1
ATOM 2229 O O . LEU A 1 282 ? -13.658 -5.503 26.837 1.00 93.19 282 LEU A O 1
ATOM 2233 N N . ASP A 1 283 ? -12.180 -7.062 26.198 1.00 95.38 283 ASP A N 1
ATOM 2234 C CA . ASP A 1 283 ? -10.976 -6.276 26.491 1.00 95.38 283 ASP A CA 1
ATOM 2235 C C . ASP A 1 283 ? -10.889 -4.978 25.661 1.00 95.38 283 ASP A C 1
ATOM 2237 O O . ASP A 1 283 ? -10.545 -3.930 26.205 1.00 95.38 283 ASP A O 1
ATOM 2241 N N . HIS A 1 284 ? -11.293 -4.999 24.383 1.00 94.44 284 HIS A N 1
ATOM 2242 C CA . HIS A 1 284 ? -11.358 -3.789 23.554 1.00 94.44 284 HIS A CA 1
ATOM 2243 C C . HIS A 1 284 ? -12.375 -2.788 24.122 1.00 94.44 284 HIS A C 1
ATOM 2245 O O . HIS A 1 284 ? -12.070 -1.602 24.239 1.00 94.44 284 HIS A O 1
ATOM 2251 N N . VAL A 1 285 ? -13.560 -3.260 24.534 1.00 95.00 285 VAL A N 1
ATOM 2252 C CA . VAL A 1 285 ? -14.613 -2.400 25.106 1.00 95.00 285 VAL A CA 1
ATOM 2253 C C . VAL A 1 285 ? -14.209 -1.861 26.484 1.00 95.00 285 VAL A C 1
ATOM 2255 O O . VAL A 1 285 ? -14.426 -0.685 26.768 1.00 95.00 285 VAL A O 1
ATOM 2258 N N . ASN A 1 286 ? -13.565 -2.680 27.323 1.00 95.81 286 ASN A N 1
ATOM 2259 C CA . ASN A 1 286 ? -13.006 -2.250 28.607 1.00 95.81 286 ASN A CA 1
ATOM 2260 C C . ASN A 1 286 ? -11.950 -1.147 28.414 1.00 95.81 286 ASN A C 1
ATOM 2262 O O . ASN A 1 286 ? -12.041 -0.098 29.051 1.00 95.81 286 ASN A O 1
ATOM 2266 N N . LYS A 1 287 ? -10.990 -1.346 27.499 1.00 96.44 287 LYS A N 1
ATOM 2267 C CA . LYS A 1 287 ? -9.950 -0.354 27.177 1.00 96.44 287 LYS A CA 1
ATOM 2268 C C . LYS A 1 287 ? -10.544 0.945 26.638 1.00 96.44 287 LYS A C 1
ATOM 2270 O O . LYS A 1 287 ? -10.197 2.009 27.147 1.00 96.44 287 LYS A O 1
ATOM 2275 N N . ALA A 1 288 ? -11.475 0.863 25.686 1.00 96.19 288 ALA A N 1
ATOM 2276 C CA . ALA A 1 288 ? -12.170 2.027 25.140 1.00 96.19 288 ALA A CA 1
ATOM 2277 C C . ALA A 1 288 ? -12.941 2.796 26.228 1.00 96.19 288 ALA A C 1
ATOM 2279 O O . ALA A 1 288 ? -12.848 4.020 26.298 1.00 96.19 288 ALA A O 1
ATOM 2280 N N . PHE A 1 289 ? -13.636 2.092 27.129 1.00 96.00 289 PHE A N 1
ATOM 2281 C CA . PHE A 1 289 ? -14.348 2.702 28.255 1.00 96.00 289 PHE A CA 1
ATOM 2282 C C . PHE A 1 289 ? -13.398 3.440 29.207 1.00 96.00 289 PHE A C 1
ATOM 2284 O O . PHE A 1 289 ? -13.650 4.597 29.546 1.00 96.00 289 PHE A O 1
ATOM 2291 N N . SER A 1 290 ? -12.286 2.817 29.608 1.00 96.75 290 SER A N 1
ATOM 2292 C CA . SER A 1 290 ? -11.282 3.456 30.467 1.00 96.75 290 SER A CA 1
ATOM 2293 C C . SER A 1 290 ? -10.635 4.674 29.798 1.00 96.75 290 SER A C 1
ATOM 2295 O O . SER A 1 290 ? -10.505 5.721 30.432 1.00 96.75 290 SER A O 1
ATOM 2297 N N . GLN A 1 291 ? -10.277 4.574 28.513 1.00 96.38 291 GLN A N 1
ATOM 2298 C CA . GLN A 1 291 ? -9.685 5.675 27.744 1.00 96.38 291 GLN A CA 1
ATOM 2299 C C . GLN A 1 291 ? -10.655 6.852 27.583 1.00 96.38 291 GLN A C 1
ATOM 2301 O O . GLN A 1 291 ? -10.277 7.995 27.845 1.00 96.38 291 GLN A O 1
ATOM 2306 N N . LEU A 1 292 ? -11.913 6.586 27.215 1.00 95.81 292 LEU A N 1
ATOM 2307 C CA . LEU A 1 292 ? -12.932 7.620 27.043 1.00 95.81 292 LEU A CA 1
ATOM 2308 C C . LEU A 1 292 ? -13.318 8.272 28.379 1.00 95.81 292 LEU A C 1
ATOM 2310 O O . LEU A 1 292 ? -13.504 9.486 28.437 1.00 95.81 292 LEU A O 1
ATOM 2314 N N . THR A 1 293 ? -13.363 7.498 29.468 1.00 95.69 293 THR A N 1
ATOM 2315 C CA . THR A 1 293 ? -13.603 8.025 30.821 1.00 95.69 293 THR A CA 1
ATOM 2316 C C . THR A 1 293 ? -12.476 8.966 31.249 1.00 95.69 293 THR A C 1
ATOM 2318 O O . THR A 1 293 ? -12.746 10.080 31.695 1.00 95.69 293 THR A O 1
ATOM 2321 N N . ALA A 1 294 ? -11.213 8.568 31.053 1.00 96.25 294 ALA A N 1
ATOM 2322 C CA . ALA A 1 294 ? -10.055 9.408 31.363 1.00 96.25 294 ALA A CA 1
ATOM 2323 C C . ALA A 1 294 ? -10.013 10.684 30.500 1.00 96.25 294 ALA A C 1
ATOM 2325 O O . ALA A 1 294 ? -9.724 11.769 31.010 1.00 96.25 294 ALA A O 1
ATOM 2326 N N . TYR A 1 295 ? -10.354 10.581 29.209 1.00 95.38 295 TYR A N 1
ATOM 2327 C CA . TYR A 1 295 ? -10.505 11.740 28.327 1.00 95.38 295 TYR A CA 1
ATOM 2328 C C . TYR A 1 295 ? -11.593 12.694 28.843 1.00 95.38 295 TYR A C 1
ATOM 2330 O O . TYR A 1 295 ? -11.333 13.884 29.026 1.00 95.38 295 TYR A O 1
ATOM 2338 N N . PHE A 1 296 ? -12.784 12.175 29.155 1.00 94.00 296 PHE A N 1
ATOM 2339 C CA . PHE A 1 296 ? -13.889 12.980 29.671 1.00 94.00 296 PHE A CA 1
ATOM 2340 C C . PHE A 1 296 ? -13.523 13.683 30.983 1.00 94.00 296 PHE A C 1
ATOM 2342 O O . PHE A 1 296 ? -13.691 14.894 31.100 1.00 94.00 296 PHE A O 1
ATOM 2349 N N . GLN A 1 297 ? -12.946 12.964 31.949 1.00 92.50 297 GLN A N 1
ATOM 2350 C CA . GLN A 1 297 ? -12.511 13.536 33.228 1.00 92.50 297 GLN A CA 1
ATOM 2351 C C . GLN A 1 297 ? -11.482 14.663 33.055 1.00 92.50 297 GLN A C 1
ATOM 2353 O O . GLN A 1 297 ? -11.561 15.671 33.757 1.00 92.50 297 GLN A O 1
ATOM 2358 N N . LYS A 1 298 ? -10.548 14.517 32.105 1.00 94.00 298 LYS A N 1
ATOM 2359 C CA . LYS A 1 298 ? -9.496 15.505 31.824 1.00 94.00 298 LYS A CA 1
ATOM 2360 C C . LYS A 1 298 ? -10.007 16.744 31.080 1.00 94.00 298 LYS A C 1
ATOM 2362 O O . LYS A 1 298 ? -9.511 17.840 31.333 1.00 94.00 298 LYS A O 1
ATOM 2367 N N . TYR A 1 299 ? -10.966 16.585 30.166 1.00 92.88 299 TYR A N 1
ATOM 2368 C CA . TYR A 1 299 ? -11.395 17.655 29.256 1.00 92.88 299 TYR A CA 1
ATOM 2369 C C . TYR A 1 299 ? -12.813 18.196 29.506 1.00 92.88 299 TYR A C 1
ATOM 2371 O O . TYR A 1 299 ? -13.172 19.182 28.872 1.00 92.88 299 TYR A O 1
ATOM 2379 N N . LYS A 1 300 ? -13.596 17.655 30.456 1.00 87.88 300 LYS A N 1
ATOM 2380 C CA . LYS A 1 300 ? -14.994 18.067 30.743 1.00 87.88 300 LYS A CA 1
ATOM 2381 C C . LYS A 1 300 ? -15.237 19.582 30.835 1.00 87.88 300 LYS A C 1
ATOM 2383 O O . LYS A 1 300 ? -16.263 20.046 30.365 1.00 87.88 300 LYS A O 1
ATOM 2388 N N . ASN A 1 301 ? -14.295 20.349 31.390 1.00 89.50 301 ASN A N 1
ATOM 2389 C CA . ASN A 1 301 ? -14.420 21.804 31.565 1.00 89.50 301 ASN A CA 1
ATOM 2390 C C . ASN A 1 301 ? -14.059 22.611 30.295 1.00 89.50 301 ASN A C 1
ATOM 2392 O O . ASN A 1 301 ? -14.110 23.835 30.316 1.00 89.50 301 ASN A O 1
ATOM 2396 N N . ARG A 1 302 ? -13.613 21.944 29.222 1.00 92.00 302 ARG A N 1
ATOM 2397 C CA . ARG A 1 302 ? -13.147 22.537 27.953 1.00 92.00 302 ARG A CA 1
ATOM 2398 C C . ARG A 1 302 ? -13.964 22.084 26.738 1.00 92.00 302 ARG A C 1
ATOM 2400 O O . ARG A 1 302 ? -13.645 22.477 25.621 1.00 92.00 302 ARG A O 1
ATOM 2407 N N . LEU A 1 303 ? -14.951 21.213 26.939 1.00 89.06 303 LEU A N 1
ATOM 2408 C CA . LEU A 1 303 ? -15.802 20.662 25.888 1.00 89.06 303 LEU A CA 1
ATOM 2409 C C . LEU A 1 303 ? -17.098 21.475 25.798 1.00 89.06 303 LEU A C 1
ATOM 2411 O O . LEU A 1 303 ? -17.668 21.838 26.825 1.00 89.06 303 LEU A O 1
ATOM 2415 N N . SER A 1 304 ? -17.580 21.722 24.579 1.00 91.38 304 SER A N 1
ATOM 2416 C CA . SER A 1 304 ? -18.915 22.285 24.346 1.00 91.38 304 SER A CA 1
ATOM 2417 C C . SER A 1 304 ? -20.017 21.320 24.808 1.00 91.38 304 SER A C 1
ATOM 2419 O O . SER A 1 304 ? -19.796 20.109 24.917 1.00 91.38 304 SER A O 1
ATOM 2421 N N . GLY A 1 305 ? -21.223 21.845 25.055 1.00 85.56 305 GLY A N 1
ATOM 2422 C CA . GLY A 1 305 ? -22.363 21.057 25.543 1.00 85.56 305 GLY A CA 1
ATOM 2423 C C . GLY A 1 305 ? -22.689 19.845 24.661 1.00 85.56 305 GLY A C 1
ATOM 2424 O O . GLY A 1 305 ? -22.815 18.734 25.177 1.00 85.56 305 GLY A O 1
ATOM 2425 N N . GLY A 1 306 ? -22.716 20.025 23.335 1.00 89.56 306 GLY A N 1
ATOM 2426 C CA . GLY A 1 306 ? -22.909 18.929 22.375 1.00 89.56 306 GLY A CA 1
ATOM 2427 C C . GLY A 1 306 ? -21.837 17.838 22.492 1.00 89.56 306 GLY A C 1
ATOM 2428 O O . GLY A 1 306 ? -22.158 16.660 22.636 1.00 89.56 306 GLY A O 1
ATOM 2429 N N . ASN A 1 307 ? -20.558 18.220 22.564 1.00 90.19 307 ASN A N 1
ATOM 2430 C CA . ASN A 1 307 ? -19.453 17.268 22.724 1.00 90.19 307 ASN A CA 1
ATOM 2431 C C . ASN A 1 307 ? -19.521 16.495 24.055 1.00 90.19 307 ASN A C 1
ATOM 2433 O O . ASN A 1 307 ? -19.215 15.302 24.098 1.00 90.19 307 ASN A O 1
ATOM 2437 N N . VAL A 1 308 ? -19.979 17.134 25.138 1.00 90.31 308 VAL A N 1
ATOM 2438 C CA . VAL A 1 308 ? -20.257 16.459 26.419 1.00 90.31 308 VAL A CA 1
ATOM 2439 C C . VAL A 1 308 ? -21.382 15.425 26.280 1.00 90.31 308 VAL A C 1
ATOM 2441 O O . VAL A 1 308 ? -21.271 14.336 26.850 1.00 90.31 308 VAL A O 1
ATOM 2444 N N . ILE A 1 309 ? -22.439 15.725 25.519 1.00 91.38 309 ILE A N 1
ATOM 2445 C CA . ILE A 1 309 ? -23.548 14.794 25.258 1.00 91.38 309 ILE A CA 1
ATOM 2446 C C . ILE A 1 309 ? -23.057 13.584 24.451 1.00 91.38 309 ILE A C 1
ATOM 2448 O O . ILE A 1 309 ? -23.266 12.453 24.894 1.00 91.38 309 ILE A O 1
ATOM 2452 N N . TYR A 1 310 ? -22.337 13.791 23.343 1.00 92.94 310 TYR A N 1
ATOM 2453 C CA . TYR A 1 310 ? -21.814 12.695 22.515 1.00 92.94 310 TYR A CA 1
ATOM 2454 C C . TYR A 1 310 ? -20.880 11.758 23.296 1.00 92.94 310 TYR A C 1
ATOM 2456 O O . TYR A 1 310 ? -21.015 10.535 23.229 1.00 92.94 310 TYR A O 1
ATOM 2464 N N . ILE A 1 311 ? -19.979 12.302 24.122 1.00 92.56 311 ILE A N 1
ATOM 2465 C CA . ILE A 1 311 ? -19.085 11.483 24.957 1.00 92.56 311 ILE A CA 1
ATOM 2466 C C . ILE A 1 311 ? -19.873 10.688 26.012 1.00 92.56 311 ILE A C 1
ATOM 2468 O O . ILE A 1 311 ? -19.561 9.521 26.258 1.00 92.56 311 ILE A O 1
ATOM 2472 N N . ARG A 1 312 ? -20.927 11.265 26.605 1.00 91.38 312 ARG A N 1
ATOM 2473 C CA . ARG A 1 312 ? -21.816 10.544 27.536 1.00 91.38 312 ARG A CA 1
ATOM 2474 C C . ARG A 1 312 ? -22.612 9.432 26.847 1.00 91.38 312 ARG A C 1
ATOM 2476 O O . ARG A 1 312 ? -22.729 8.349 27.417 1.00 91.38 312 ARG A O 1
ATOM 2483 N N . GLN A 1 313 ? -23.109 9.660 25.631 1.00 94.00 313 GLN A N 1
ATOM 2484 C CA . GLN A 1 313 ? -23.780 8.631 24.826 1.00 94.00 313 GLN A CA 1
ATOM 2485 C C . GLN A 1 313 ? -22.834 7.461 24.521 1.00 94.00 313 GLN A C 1
ATOM 2487 O O . GLN A 1 313 ? -23.195 6.306 24.750 1.00 94.00 313 GLN A O 1
ATOM 2492 N N . LEU A 1 314 ? -21.595 7.748 24.106 1.00 95.06 314 LEU A N 1
ATOM 2493 C CA . LEU A 1 314 ? -20.564 6.732 23.881 1.00 95.06 314 LEU A CA 1
ATOM 2494 C C . LEU A 1 314 ? -20.214 5.957 25.164 1.00 95.06 314 LEU A C 1
ATOM 2496 O O . LEU A 1 314 ? -20.111 4.733 25.124 1.00 95.06 314 LEU A O 1
ATOM 2500 N N . LEU A 1 315 ? -20.088 6.624 26.318 1.00 94.38 315 LEU A N 1
ATOM 2501 C CA . LEU A 1 315 ? -19.866 5.951 27.608 1.00 94.38 315 LEU A CA 1
ATOM 2502 C C . LEU A 1 315 ? -21.045 5.050 28.016 1.00 94.38 315 LEU A C 1
ATOM 2504 O O . LEU A 1 315 ? -20.817 3.951 28.529 1.00 94.38 315 LEU A O 1
ATOM 2508 N N . SER A 1 316 ? -22.288 5.465 27.754 1.00 94.31 316 SER A N 1
ATOM 2509 C CA . SER A 1 316 ? -23.481 4.633 27.975 1.00 94.31 316 SER A CA 1
ATOM 2510 C C . SER A 1 316 ? -23.477 3.391 27.073 1.00 94.31 316 SER A C 1
ATOM 2512 O O . SER A 1 316 ? -23.588 2.266 27.564 1.00 94.31 316 SER A O 1
ATOM 2514 N N . LEU A 1 317 ? -23.223 3.568 25.770 1.00 94.81 317 LEU A N 1
ATOM 2515 C CA . LEU A 1 317 ? -23.091 2.474 24.803 1.00 94.81 317 LEU A CA 1
ATOM 2516 C C . LEU A 1 317 ? -21.986 1.482 25.201 1.00 94.81 317 LEU A C 1
ATOM 2518 O O . LEU A 1 317 ? -22.215 0.274 25.213 1.00 94.81 317 LEU A O 1
ATOM 2522 N N . LEU A 1 318 ? -20.804 1.975 25.581 1.00 94.88 318 LEU A N 1
ATOM 2523 C CA . LEU A 1 318 ? -19.705 1.133 26.061 1.00 94.88 318 LEU A CA 1
ATOM 2524 C C . LEU A 1 318 ? -20.081 0.391 27.353 1.00 94.88 318 LEU A C 1
ATOM 2526 O O . LEU A 1 318 ? -19.715 -0.770 27.510 1.00 94.88 318 LEU A O 1
ATOM 2530 N N . THR A 1 319 ? -20.850 1.006 28.254 1.00 94.12 319 THR A N 1
ATOM 2531 C CA . THR A 1 319 ? -21.352 0.343 29.472 1.00 94.12 319 THR A CA 1
ATOM 2532 C C . THR A 1 319 ? -22.318 -0.793 29.131 1.00 94.12 319 THR A C 1
ATOM 2534 O O . THR A 1 319 ? -22.164 -1.904 29.642 1.00 94.12 319 THR A O 1
ATOM 2537 N N . ALA A 1 320 ? -23.263 -0.556 28.218 1.00 92.25 320 ALA A N 1
ATOM 2538 C CA . ALA A 1 320 ? -24.197 -1.570 27.735 1.00 92.25 320 ALA A CA 1
ATOM 2539 C C . ALA A 1 320 ? -23.476 -2.733 27.026 1.00 92.25 320 ALA A C 1
ATOM 2541 O O . ALA A 1 320 ? -23.761 -3.899 27.304 1.00 92.25 320 ALA A O 1
ATOM 2542 N N . LEU A 1 321 ? -22.483 -2.432 26.180 1.00 92.62 321 LEU A N 1
ATOM 2543 C CA . LEU A 1 321 ? -21.635 -3.429 25.517 1.00 92.62 321 LEU A CA 1
ATOM 2544 C C . LEU A 1 321 ? -20.803 -4.247 26.517 1.00 92.62 321 LEU A C 1
ATOM 2546 O O . LEU A 1 321 ? -20.724 -5.467 26.381 1.00 92.62 321 LEU A O 1
ATOM 2550 N N . ARG A 1 322 ? -20.230 -3.619 27.554 1.00 93.50 322 ARG A N 1
ATOM 2551 C CA . ARG A 1 322 ? -19.523 -4.332 28.637 1.00 93.50 322 ARG A CA 1
ATOM 2552 C C . ARG A 1 322 ? -20.465 -5.274 29.384 1.00 93.50 322 ARG A C 1
ATOM 2554 O O . ARG A 1 322 ? -20.122 -6.437 29.565 1.00 93.50 322 ARG A O 1
ATOM 2561 N N . LYS A 1 323 ? -21.663 -4.811 29.768 1.00 91.12 323 LYS A N 1
ATOM 2562 C CA . LYS A 1 323 ? -22.684 -5.638 30.442 1.00 91.12 323 LYS A CA 1
ATOM 2563 C C . LYS A 1 323 ? -23.121 -6.824 29.566 1.00 91.12 323 LYS A C 1
ATOM 2565 O O . LYS A 1 323 ? -23.172 -7.950 30.056 1.00 91.12 323 LYS A O 1
ATOM 2570 N N . TYR A 1 324 ? -23.344 -6.598 28.271 1.00 91.50 324 TYR A N 1
ATOM 2571 C CA . TYR A 1 324 ? -23.659 -7.643 27.291 1.00 91.50 324 TYR A CA 1
ATOM 2572 C C . TYR A 1 324 ? -22.555 -8.706 27.182 1.00 91.50 324 TYR A C 1
ATOM 2574 O O . TYR A 1 324 ? -22.821 -9.893 27.392 1.00 91.50 324 TYR A O 1
ATOM 2582 N N . LEU A 1 325 ? -21.311 -8.290 26.922 1.00 90.69 325 LEU A N 1
ATOM 2583 C CA . LEU A 1 325 ? -20.180 -9.204 26.737 1.00 90.69 325 LEU A CA 1
ATOM 2584 C C . LEU A 1 325 ? -19.810 -9.949 28.031 1.00 90.69 325 LEU A C 1
ATOM 2586 O O . LEU A 1 325 ? -19.532 -11.144 27.976 1.00 90.69 325 LEU A O 1
ATOM 2590 N N . ASN A 1 326 ? -19.899 -9.298 29.198 1.00 90.00 326 ASN A N 1
ATOM 2591 C CA . ASN A 1 326 ? -19.743 -9.956 30.504 1.00 90.00 326 ASN A CA 1
ATOM 2592 C C . ASN A 1 326 ? -20.814 -11.032 30.755 1.00 90.00 326 ASN A C 1
ATOM 2594 O O . ASN A 1 326 ? -20.540 -12.021 31.426 1.00 90.00 326 ASN A O 1
ATOM 2598 N N . SER A 1 327 ? -22.025 -10.871 30.207 1.00 88.19 327 SER A N 1
ATOM 2599 C CA . SER A 1 327 ? -23.106 -11.867 30.311 1.00 88.19 327 SER A CA 1
ATOM 2600 C C . SER A 1 327 ? -22.991 -13.035 29.315 1.00 88.19 327 SER A C 1
ATOM 2602 O O . SER A 1 327 ? -23.946 -13.791 29.135 1.00 88.19 327 SER A O 1
ATOM 2604 N N . GLY A 1 328 ? -21.844 -13.175 28.638 1.00 83.12 328 GLY A N 1
ATOM 2605 C CA . GLY A 1 328 ? -21.599 -14.224 27.645 1.00 83.12 328 GLY A CA 1
ATOM 2606 C C . GLY A 1 328 ? -22.307 -14.008 26.304 1.00 83.12 328 GLY A C 1
ATOM 2607 O O . GLY A 1 328 ? -22.404 -14.945 25.523 1.00 83.12 328 GLY A O 1
ATOM 2608 N N . GLY A 1 329 ? -22.825 -12.804 26.030 1.00 78.69 329 GLY A N 1
ATOM 2609 C CA . GLY A 1 329 ? -23.478 -12.475 24.755 1.00 78.69 329 GLY A CA 1
ATOM 2610 C C . GLY A 1 329 ? -24.913 -12.998 24.580 1.00 78.69 329 GLY A C 1
ATOM 2611 O O . GLY A 1 329 ? -25.491 -12.845 23.511 1.00 78.69 329 GLY A O 1
ATOM 2612 N N . ASN A 1 330 ? -25.532 -13.574 25.616 1.00 74.00 330 ASN A N 1
ATOM 2613 C CA . ASN A 1 330 ? -26.845 -14.235 25.510 1.00 74.00 330 ASN A CA 1
ATOM 2614 C C . ASN A 1 330 ? -28.064 -13.324 25.786 1.00 74.00 330 ASN A C 1
ATOM 2616 O O . ASN A 1 330 ? -29.182 -13.814 25.946 1.00 74.00 330 ASN A O 1
ATOM 2620 N N . ARG A 1 331 ? -27.883 -12.002 25.900 1.00 72.44 331 ARG A N 1
ATOM 2621 C CA . ARG A 1 331 ? -28.942 -11.033 26.264 1.00 72.44 331 ARG A CA 1
ATOM 2622 C C . ARG A 1 331 ? -29.015 -9.903 25.239 1.00 72.44 331 ARG A C 1
ATOM 2624 O O . ARG A 1 331 ? -28.000 -9.556 24.660 1.00 72.44 331 ARG A O 1
ATOM 2631 N N . ARG A 1 332 ? -30.171 -9.268 25.016 1.00 73.25 332 ARG A N 1
ATOM 2632 C CA . ARG A 1 332 ? -30.199 -8.054 24.172 1.00 73.25 332 ARG A CA 1
ATOM 2633 C C . ARG A 1 332 ? -29.419 -6.918 24.848 1.00 73.25 332 ARG A C 1
ATOM 2635 O O . ARG A 1 332 ? -29.506 -6.749 26.063 1.00 73.25 332 ARG A O 1
ATOM 2642 N N . ILE A 1 333 ? -28.684 -6.135 24.058 1.00 74.19 333 ILE A N 1
ATOM 2643 C CA . ILE A 1 333 ? -28.047 -4.897 24.524 1.00 74.19 333 ILE A CA 1
ATOM 2644 C C . ILE A 1 333 ? -29.167 -3.913 24.888 1.00 74.19 333 ILE A C 1
ATOM 2646 O O . ILE A 1 333 ? -29.977 -3.574 24.028 1.00 74.19 333 ILE A O 1
ATOM 2650 N N . SER A 1 334 ? -29.211 -3.456 26.142 1.00 73.62 334 SER A N 1
ATOM 2651 C CA . SER A 1 334 ? -30.091 -2.359 26.563 1.00 73.62 334 SER A CA 1
ATOM 2652 C C . SER A 1 334 ? -29.270 -1.120 26.894 1.00 73.62 334 SER A C 1
ATOM 2654 O O . SER A 1 334 ? -28.289 -1.208 27.630 1.00 73.62 334 SER A O 1
ATOM 2656 N N . LEU A 1 335 ? -29.697 0.029 26.368 1.00 67.69 335 LEU A N 1
ATOM 2657 C CA . LEU A 1 335 ? -29.108 1.346 26.637 1.00 67.69 335 LEU A CA 1
ATOM 2658 C C . LEU A 1 335 ? -29.762 2.057 27.835 1.00 67.69 335 LEU A C 1
ATOM 2660 O O . LEU A 1 335 ? -29.339 3.149 28.208 1.00 67.69 335 LEU A O 1
ATOM 2664 N N . THR A 1 336 ? -30.788 1.455 28.444 1.00 61.12 336 THR A N 1
ATOM 2665 C CA . THR A 1 336 ? -31.416 1.974 29.666 1.00 61.12 336 THR A CA 1
ATOM 2666 C C . THR A 1 336 ? -30.437 1.877 30.842 1.00 61.12 336 THR A C 1
ATOM 2668 O O . THR A 1 336 ? -29.952 0.770 31.109 1.00 61.12 336 THR A O 1
ATOM 2671 N N . PRO A 1 337 ? -30.178 2.963 31.594 1.00 46.12 337 PRO A N 1
ATOM 2672 C CA . PRO A 1 337 ? -29.440 2.876 32.849 1.00 46.12 337 PRO A CA 1
ATOM 2673 C C . PRO A 1 337 ? -30.130 1.882 33.787 1.00 46.12 337 PRO A C 1
ATOM 2675 O O . PRO A 1 337 ? -31.330 1.986 34.034 1.00 46.12 337 PRO A O 1
ATOM 2678 N N . SER A 1 338 ? -29.385 0.901 34.298 1.00 44.75 338 SER A N 1
ATOM 2679 C CA . SER A 1 338 ? -29.908 0.006 35.331 1.00 44.75 338 SER A CA 1
ATOM 2680 C C . SER A 1 338 ? -29.833 0.741 36.663 1.00 44.75 338 SER A C 1
ATOM 2682 O O . SER A 1 338 ? -28.751 1.187 37.038 1.00 44.75 338 SER A O 1
ATOM 2684 N N . ALA A 1 339 ? -30.943 0.825 37.396 1.00 43.88 339 ALA A N 1
ATOM 2685 C CA . ALA A 1 339 ? -31.057 1.578 38.652 1.00 43.88 339 ALA A CA 1
ATOM 2686 C C . ALA A 1 339 ? -30.205 1.043 39.832 1.00 43.88 339 ALA A C 1
ATOM 2688 O O . ALA A 1 339 ? -30.357 1.508 40.953 1.00 43.88 339 ALA A O 1
ATOM 2689 N N . ASN A 1 340 ? -29.313 0.078 39.586 1.00 38.97 340 ASN A N 1
ATOM 2690 C CA . ASN A 1 340 ? -28.508 -0.609 40.598 1.00 38.97 340 ASN A CA 1
ATOM 2691 C C . ASN A 1 340 ? -27.035 -0.159 40.603 1.00 38.97 340 ASN A C 1
ATOM 2693 O O . ASN A 1 340 ? -26.287 -0.578 41.477 1.00 38.97 340 ASN A O 1
ATOM 2697 N N . ASP A 1 341 ? -26.596 0.681 39.656 1.00 39.47 341 ASP A N 1
ATOM 2698 C CA . ASP A 1 341 ? -25.203 1.167 39.613 1.00 39.47 341 ASP A CA 1
ATOM 2699 C C . ASP A 1 341 ? -24.947 2.337 40.609 1.00 39.47 341 ASP A C 1
ATOM 2701 O O . ASP A 1 341 ? -23.907 2.989 40.540 1.00 39.47 341 ASP A O 1
ATOM 2705 N N . THR A 1 342 ? -25.892 2.636 41.514 1.00 35.00 342 THR A N 1
ATOM 2706 C CA . THR A 1 342 ? -25.851 3.768 42.468 1.00 35.00 342 THR A CA 1
ATOM 2707 C C . THR A 1 342 ? -25.598 3.396 43.935 1.00 35.00 342 THR A C 1
ATOM 2709 O O . THR A 1 342 ? -25.516 4.306 44.753 1.00 35.00 342 THR A O 1
ATOM 2712 N N . GLU A 1 343 ? -25.467 2.111 44.292 1.00 33.44 343 GLU A N 1
ATOM 2713 C CA . GLU A 1 343 ? -25.386 1.683 45.708 1.00 33.44 343 GLU A CA 1
ATOM 2714 C C . GLU A 1 343 ? -23.993 1.231 46.201 1.00 33.44 343 GLU A C 1
ATOM 2716 O O . GLU A 1 343 ? -23.799 1.109 47.406 1.00 33.44 343 GLU A O 1
ATOM 2721 N N . GLU A 1 344 ? -22.982 1.069 45.335 1.00 31.67 344 GLU A N 1
ATOM 2722 C CA . GLU A 1 344 ? -21.594 0.759 45.756 1.00 31.67 344 GLU A CA 1
ATOM 2723 C C . GLU A 1 344 ? -20.681 2.002 45.807 1.00 31.67 344 GLU A C 1
ATOM 2725 O O . GLU A 1 344 ? -19.590 2.040 45.234 1.00 31.67 344 GLU A O 1
ATOM 2730 N N . SER A 1 345 ? -21.115 3.034 46.538 1.00 32.00 345 SER A N 1
ATOM 2731 C CA . SER A 1 345 ? -20.205 4.049 47.091 1.00 32.00 345 SER A CA 1
ATOM 2732 C C . SER A 1 345 ? -20.824 4.752 48.304 1.00 32.00 345 SER A C 1
ATOM 2734 O O . SER A 1 345 ? -21.519 5.763 48.166 1.00 32.00 345 SER A O 1
ATOM 2736 N N . SER A 1 346 ? -20.569 4.220 49.499 1.00 31.73 346 SER A N 1
ATOM 2737 C CA . SER A 1 346 ? -20.804 4.848 50.809 1.00 31.73 346 SER A CA 1
ATOM 2738 C C . SER A 1 346 ? -19.766 4.337 51.803 1.00 31.73 346 SER A C 1
ATOM 2740 O O . SER A 1 346 ? -19.456 3.129 51.723 1.00 31.73 346 SER A O 1
#

Secondary structure (DSSP, 8-state):
-TTTTHHHHHHHHHHHHHHHHT-SSS-------------------TTPPPP---S------PPPPTTS--HHHHHHHHHHHHHTS------PPP------TT------SS--EEEEESSHHHHHHHHHHHHHSTTGGG--EEE---HHHH---HHHHTT--HHHHHHHHHHTT-TT--GGGS-TTS---HHHHHHHHHHHTTS---HHHHHHHHHHHTS-HHHHHHHGGGG-SEEEEEHHHHH-HHHHHHHT---TTSEEEETTGGGHHHHHHHHS-----HHHHHHHHHHHHHHHHHHGGGS-HHHHHHHHHHHHHHHHHHHHHHTTT-S----SPPTTTTSS--

InterPro domains:
  IPR006554 Helicase-like, DEXD box c2 type [SM00488] (69-308)
  IPR010614 RAD3-like helicase, DEAD [PF06733] (115-282)
  IPR014013 Helicase superfamily 1/2, ATP-binding domain, DinG/Rad3-type [PS51193] (55-315)
  IPR027417 P-loop containing nucleoside triphosphate hydrolase [G3DSA:3.40.50.300] (72-327)
  IPR045028 Helicase superfamily 1/2, DinG/Rad3-like [PTHR11472] (79-327)

Radius of gyration: 28.19 Å; chains: 1; bounding box: 86×50×80 Å

pLDDT: mean 73.49, std 24.8, range [25.08, 97.12]